Protein AF-0000000072496086 (afdb_homodimer)

InterPro domains:
  IPR001398 Macrophage migration inhibitory factor [PF01187] (2-114)
  IPR001398 Macrophage migration inhibitory factor [PTHR11954] (1-114)
  IPR014347 Tautomerase/MIF superfamily [G3DSA:3.30.429.10] (1-115)
  IPR014347 Tautomerase/MIF superfamily [SSF55331] (1-114)

Secondary structure (DSSP, 8-state):
-EEEEEEESS-GGGS-TTHHHHHHHHHHHHHT--GGG-EEEEE-S----BTTB-SS-EEEEEEESS---HHHHHHHHHHHHHHHHHHH---GGGEEEEEEE--GGGEEETTEEHHHHHHHHHS--/-EEEEEEESS-GGGS-TTHHHHHHHHHHHHHT--GGG-EEEEE-S-EEEETTB-SS-EEEEEEESS---HHHHHHHHHHHHHHHHHHH---GGGEEEEEEE--GGG-EETTEEHHHHHHHHHHT-

Sequence (250 aa):
MPQIIIKTNRKVSEIPIDFNMKITNLLAEIQNKPSTMTLVSIETNELLTFGGTKEPCALIECRSIGSISLEENRIASKRLFEILESDLNLSPGRVFIDFFDMSADDVAWNQQIFSDRFRSKTFSKMPQIIIKTNRKVSEIPIDFNMKITNLLAEIQNKPSTMTLVSIETNELLTFGGTKEPCALIECRSIGSISLEENRIASKRLFEILESDLNLSPGRVFIDFFDMSADDVAWNQQIFSDRFRSKTFSK

Organism: Sarcoptes scabiei (NCBI:txid52283)

Structure (mmCIF, N/CA/C/O backbone):
data_AF-0000000072496086-model_v1
#
loop_
_entity.id
_entity.type
_entity.pdbx_description
1 polymer 'L-dopachrome isomerase'
#
loop_
_atom_site.group_PDB
_atom_site.id
_atom_site.type_symbol
_atom_site.label_atom_id
_atom_site.label_alt_id
_atom_site.label_comp_id
_atom_site.label_asym_id
_atom_site.label_entity_id
_atom_site.label_seq_id
_atom_site.pdbx_PDB_ins_code
_atom_site.Cartn_x
_atom_site.Cartn_y
_atom_site.Cartn_z
_atom_site.occupancy
_atom_site.B_iso_or_equiv
_atom_site.auth_seq_id
_atom_site.auth_comp_id
_atom_site.auth_asym_id
_atom_site.auth_atom_id
_atom_site.pdbx_PDB_model_num
ATOM 1 N N . MET A 1 1 ? 1.192 -5.871 12.062 1 80 1 MET A N 1
ATOM 2 C CA . MET A 1 1 ? 0.749 -5.387 10.758 1 80 1 MET A CA 1
ATOM 3 C C . MET A 1 1 ? 1.688 -5.859 9.656 1 80 1 MET A C 1
ATOM 5 O O . MET A 1 1 ? 2.805 -5.355 9.523 1 80 1 MET A O 1
ATOM 9 N N . PRO A 1 2 ? 1.389 -6.918 9.109 1 91.75 2 PRO A N 1
ATOM 10 C CA . PRO A 1 2 ? 2.125 -7.152 7.867 1 91.75 2 PRO A CA 1
ATOM 11 C C . PRO A 1 2 ? 1.315 -6.785 6.625 1 91.75 2 PRO A C 1
ATOM 13 O O . PRO A 1 2 ? 0.101 -7 6.59 1 91.75 2 PRO A O 1
ATOM 16 N N . GLN A 1 3 ? 1.852 -6.094 5.77 1 96.06 3 GLN A N 1
ATOM 17 C CA . GLN A 1 3 ? 1.291 -5.816 4.449 1 96.06 3 GLN A CA 1
ATOM 18 C C . GLN A 1 3 ? 2.184 -6.375 3.346 1 96.06 3 GLN A C 1
ATOM 20 O O . GLN A 1 3 ? 3.408 -6.238 3.4 1 96.06 3 GLN A O 1
ATOM 25 N N . ILE A 1 4 ? 1.568 -7 2.41 1 97.94 4 ILE A N 1
ATOM 26 C CA . ILE A 1 4 ? 2.357 -7.453 1.271 1 97.94 4 ILE A CA 1
ATOM 27 C C . ILE A 1 4 ? 1.615 -7.141 -0.027 1 97.94 4 ILE A C 1
ATOM 29 O O . ILE A 1 4 ? 0.412 -7.387 -0.135 1 97.94 4 ILE A O 1
ATOM 33 N N . ILE A 1 5 ? 2.316 -6.562 -0.923 1 98.44 5 ILE A N 1
ATOM 34 C CA . ILE A 1 5 ? 1.808 -6.254 -2.254 1 98.44 5 ILE A CA 1
ATOM 35 C C . ILE A 1 5 ? 2.6 -7.027 -3.305 1 98.44 5 ILE A C 1
ATOM 37 O O . ILE A 1 5 ? 3.824 -6.902 -3.385 1 98.44 5 ILE A O 1
ATOM 41 N N . ILE A 1 6 ? 1.918 -7.805 -4.086 1 98.5 6 ILE A N 1
ATOM 42 C CA . ILE A 1 6 ? 2.539 -8.594 -5.148 1 98.5 6 ILE A CA 1
ATOM 43 C C . ILE A 1 6 ? 2.068 -8.078 -6.508 1 98.5 6 ILE A C 1
ATOM 45 O O . ILE A 1 6 ? 0.885 -8.18 -6.84 1 98.5 6 ILE A O 1
ATOM 49 N N . LYS A 1 7 ? 2.982 -7.543 -7.23 1 98.5 7 LYS A N 1
ATOM 50 C CA . LYS A 1 7 ? 2.717 -7.129 -8.602 1 98.5 7 LYS A CA 1
ATOM 51 C C . LYS A 1 7 ? 3.279 -8.133 -9.602 1 98.5 7 LYS A C 1
ATOM 53 O O . LYS A 1 7 ? 4.457 -8.492 -9.531 1 98.5 7 LYS A O 1
ATOM 58 N N . THR A 1 8 ? 2.461 -8.578 -10.516 1 98.5 8 THR A N 1
ATOM 59 C CA . THR A 1 8 ? 2.936 -9.578 -11.461 1 98.5 8 THR A CA 1
ATOM 60 C C . THR A 1 8 ? 2.246 -9.422 -12.812 1 98.5 8 THR A C 1
ATOM 62 O O . THR A 1 8 ? 1.185 -8.797 -12.898 1 98.5 8 THR A O 1
ATOM 65 N N . ASN A 1 9 ? 2.889 -9.898 -13.875 1 98.12 9 ASN A N 1
ATOM 66 C CA . ASN A 1 9 ? 2.281 -9.875 -15.203 1 98.12 9 ASN A CA 1
ATOM 67 C C . ASN A 1 9 ? 1.48 -11.148 -15.469 1 98.12 9 ASN A C 1
ATOM 69 O O . ASN A 1 9 ? 1 -11.359 -16.578 1 98.12 9 ASN A O 1
ATOM 73 N N . ARG A 1 10 ? 1.329 -11.938 -14.398 1 97.19 10 ARG A N 1
ATOM 74 C CA . ARG A 1 10 ? 0.47 -13.117 -14.5 1 97.19 10 ARG A CA 1
ATOM 75 C C . ARG A 1 10 ? -0.997 -12.711 -14.609 1 97.19 10 ARG A C 1
ATOM 77 O O . ARG A 1 10 ? -1.41 -11.695 -14.047 1 97.19 10 ARG A O 1
ATOM 84 N N . LYS A 1 11 ? -1.738 -13.594 -15.312 1 96.5 11 LYS A N 1
ATOM 85 C CA . LYS A 1 11 ? -3.18 -13.383 -15.422 1 96.5 11 LYS A CA 1
ATOM 86 C C . LYS A 1 11 ? -3.893 -13.805 -14.141 1 96.5 11 LYS A C 1
ATOM 88 O O . LYS A 1 11 ? -3.402 -14.664 -13.406 1 96.5 11 LYS A O 1
ATOM 93 N N . VAL A 1 12 ? -5.043 -13.18 -13.945 1 94.19 12 VAL A N 1
ATOM 94 C CA . VAL A 1 12 ? -5.855 -13.484 -12.773 1 94.19 12 VAL A CA 1
ATOM 95 C C . VAL A 1 12 ? -6.176 -14.977 -12.734 1 94.19 12 VAL A C 1
ATOM 97 O O . VAL A 1 12 ? -6.184 -15.594 -11.664 1 94.19 12 VAL A O 1
ATOM 100 N N . SER A 1 13 ? -6.398 -15.57 -13.898 1 95.94 13 SER A N 1
ATOM 101 C CA . SER A 1 13 ? -6.766 -16.984 -14.008 1 95.94 13 SER A CA 1
ATOM 102 C C . SER A 1 13 ? -5.605 -17.891 -13.617 1 95.94 13 SER A C 1
ATOM 104 O O . SER A 1 13 ? -5.797 -19.078 -13.375 1 95.94 13 SER A O 1
ATOM 106 N N . GLU A 1 14 ? -4.422 -17.359 -13.539 1 96.44 14 GLU A N 1
ATOM 107 C CA . GLU A 1 14 ? -3.234 -18.156 -13.219 1 96.44 14 GLU A CA 1
ATOM 108 C C . GLU A 1 14 ? -2.918 -18.094 -11.734 1 96.44 14 GLU A C 1
ATOM 110 O O . GLU A 1 14 ? -1.999 -18.766 -11.258 1 96.44 14 GLU A O 1
ATOM 115 N N . ILE A 1 15 ? -3.65 -17.312 -11 1 96.75 15 ILE A N 1
ATOM 116 C CA . ILE A 1 15 ? -3.471 -17.203 -9.562 1 96.75 15 ILE A CA 1
ATOM 117 C C . ILE A 1 15 ? -4.352 -18.234 -8.852 1 96.75 15 ILE A C 1
ATOM 119 O O . ILE A 1 15 ? -5.578 -18.219 -8.992 1 96.75 15 ILE A O 1
ATOM 123 N N . PRO A 1 16 ? -3.689 -19.109 -8.133 1 96.69 16 PRO A N 1
ATOM 124 C CA . PRO A 1 16 ? -4.508 -20.078 -7.391 1 96.69 16 PRO A CA 1
ATOM 125 C C . PRO A 1 16 ? -5.516 -19.406 -6.465 1 96.69 16 PRO A C 1
ATOM 127 O O . PRO A 1 16 ? -5.223 -18.359 -5.875 1 96.69 16 PRO A O 1
ATOM 130 N N . ILE A 1 17 ? -6.637 -20.016 -6.242 1 93.31 17 ILE A N 1
ATOM 131 C CA . ILE A 1 17 ? -7.75 -19.438 -5.492 1 93.31 17 ILE A CA 1
ATOM 132 C C . ILE A 1 17 ? -7.348 -19.25 -4.035 1 93.31 17 ILE A C 1
ATOM 134 O O . ILE A 1 17 ? -7.777 -18.281 -3.387 1 93.31 17 ILE A O 1
ATOM 138 N N . ASP A 1 18 ? -6.531 -20.109 -3.531 1 95.31 18 ASP A N 1
ATOM 139 C CA . ASP A 1 18 ? -6.168 -20.062 -2.119 1 95.31 18 ASP A CA 1
ATOM 140 C C . ASP A 1 18 ? -4.855 -19.312 -1.91 1 95.31 18 ASP A C 1
ATOM 142 O O . ASP A 1 18 ? -4.285 -19.344 -0.817 1 95.31 18 ASP A O 1
ATOM 146 N N . PHE A 1 19 ? -4.371 -18.688 -2.98 1 97.19 19 PHE A N 1
ATOM 147 C CA . PHE A 1 19 ? -3.051 -18.078 -2.936 1 97.19 19 PHE A CA 1
ATOM 148 C C . PHE A 1 19 ? -3 -16.984 -1.878 1 97.19 19 PHE A C 1
ATOM 150 O O . PHE A 1 19 ? -2.068 -16.938 -1.071 1 97.19 19 PHE A O 1
ATOM 157 N N . ASN A 1 20 ? -3.996 -16.109 -1.812 1 97 20 ASN A N 1
ATOM 158 C CA . ASN A 1 20 ? -4.035 -15.031 -0.826 1 97 20 ASN A CA 1
ATOM 159 C C . ASN A 1 20 ? -3.98 -15.578 0.599 1 97 20 ASN A C 1
ATOM 161 O O . ASN A 1 20 ? -3.262 -15.039 1.444 1 97 20 ASN A O 1
ATOM 165 N N . MET A 1 21 ? -4.699 -16.578 0.828 1 95.88 21 MET A N 1
ATOM 166 C CA . MET A 1 21 ? -4.73 -17.156 2.166 1 95.88 21 MET A CA 1
ATOM 167 C C . MET A 1 21 ? -3.393 -17.812 2.506 1 95.88 21 MET A C 1
ATOM 169 O O . MET A 1 21 ? -2.93 -17.734 3.645 1 95.88 21 MET A O 1
ATOM 173 N N . LYS A 1 22 ? -2.812 -18.438 1.521 1 96.56 22 LYS A N 1
ATOM 174 C CA . LYS A 1 22 ? -1.498 -19.031 1.725 1 96.56 22 LYS A CA 1
ATOM 175 C C . LYS A 1 22 ? -0.47 -17.984 2.135 1 96.56 22 LYS A C 1
ATOM 177 O O . LYS A 1 22 ? 0.29 -18.188 3.084 1 96.56 22 LYS A O 1
ATOM 182 N N . ILE A 1 23 ? -0.511 -16.875 1.396 1 97.44 23 ILE A N 1
ATOM 183 C CA . ILE A 1 23 ? 0.417 -15.789 1.691 1 97.44 23 ILE A CA 1
ATOM 184 C C . ILE A 1 23 ? 0.106 -15.203 3.066 1 97.44 23 ILE A C 1
ATOM 186 O O . ILE A 1 23 ? 1.018 -14.898 3.84 1 97.44 23 ILE A O 1
ATOM 190 N N . THR A 1 24 ? -1.154 -15.062 3.389 1 96.88 24 THR A N 1
ATOM 191 C CA . THR A 1 24 ? -1.581 -14.547 4.688 1 96.88 24 THR A CA 1
ATOM 192 C C . THR A 1 24 ? -1.016 -15.406 5.816 1 96.88 24 THR A C 1
ATOM 194 O O . THR A 1 24 ? -0.41 -14.883 6.754 1 96.88 24 THR A O 1
ATOM 197 N N . ASN A 1 25 ? -1.175 -16.656 5.672 1 95.5 25 ASN A N 1
ATOM 198 C CA . ASN A 1 25 ? -0.706 -17.578 6.695 1 95.5 25 ASN A CA 1
ATOM 199 C C . ASN A 1 25 ? 0.817 -17.578 6.801 1 95.5 25 ASN A C 1
ATOM 201 O O . ASN A 1 25 ? 1.368 -17.625 7.902 1 95.5 25 ASN A O 1
ATOM 205 N N . LEU A 1 26 ? 1.439 -17.531 5.711 1 95.19 26 LEU A N 1
ATOM 206 C CA . LEU A 1 26 ? 2.898 -17.531 5.684 1 95.19 26 LEU A CA 1
ATOM 207 C C . LEU A 1 26 ? 3.453 -16.328 6.434 1 95.19 26 LEU A C 1
ATOM 209 O O . LEU A 1 26 ? 4.32 -16.469 7.297 1 95.19 26 LEU A O 1
ATOM 213 N N . LEU A 1 27 ? 2.949 -15.148 6.113 1 93.75 27 LEU A N 1
ATOM 214 C CA . LEU A 1 27 ? 3.449 -13.922 6.723 1 93.75 27 LEU A CA 1
ATOM 215 C C . LEU A 1 27 ? 3.131 -13.883 8.211 1 93.75 27 LEU A C 1
ATOM 217 O O . LEU A 1 27 ? 3.949 -13.43 9.016 1 93.75 27 LEU A O 1
ATOM 221 N N . ALA A 1 28 ? 1.938 -14.312 8.516 1 91.06 28 ALA A N 1
ATOM 222 C CA . ALA A 1 28 ? 1.554 -14.383 9.922 1 91.06 28 ALA A CA 1
ATOM 223 C C . ALA A 1 28 ? 2.52 -15.266 10.711 1 91.06 28 ALA A C 1
ATOM 225 O O . ALA A 1 28 ? 2.924 -14.922 11.82 1 91.06 28 ALA A O 1
ATOM 226 N N . GLU A 1 29 ? 2.854 -16.297 10.156 1 91.44 29 GLU A N 1
ATOM 227 C CA . GLU A 1 29 ? 3.762 -17.25 10.789 1 91.44 29 GLU A CA 1
ATOM 228 C C . GLU A 1 29 ? 5.16 -16.656 10.938 1 91.44 29 GLU A C 1
ATOM 230 O O . GLU A 1 29 ? 5.746 -16.688 12.023 1 91.44 29 GLU A O 1
ATOM 235 N N . ILE A 1 30 ? 5.691 -16.062 9.898 1 89 30 ILE A N 1
ATOM 236 C CA . ILE A 1 30 ? 7.07 -15.594 9.867 1 89 30 ILE A CA 1
ATOM 237 C C . ILE A 1 30 ? 7.215 -14.383 10.781 1 89 30 ILE A C 1
ATOM 239 O O . ILE A 1 30 ? 8.258 -14.203 11.422 1 89 30 ILE A O 1
ATOM 243 N N . GLN A 1 31 ? 6.266 -13.57 10.844 1 85 31 GLN A N 1
ATOM 244 C CA . GLN A 1 31 ? 6.352 -12.344 11.625 1 85 31 GLN A CA 1
ATOM 245 C C . GLN A 1 31 ? 5.75 -12.523 13.016 1 85 31 GLN A C 1
ATOM 247 O O . GLN A 1 31 ? 5.805 -11.617 13.844 1 85 31 GLN A O 1
ATOM 252 N N . ASN A 1 32 ? 5.242 -13.742 13.242 1 85.62 32 ASN A N 1
ATOM 253 C CA . ASN A 1 32 ? 4.621 -14.062 14.523 1 85.62 32 ASN A CA 1
ATOM 254 C C . ASN A 1 32 ? 3.498 -13.094 14.859 1 85.62 32 ASN A C 1
ATOM 256 O O . ASN A 1 32 ? 3.479 -12.516 15.953 1 85.62 32 ASN A O 1
ATOM 260 N N . LYS A 1 33 ? 2.633 -12.734 13.969 1 83.81 33 LYS A N 1
ATOM 261 C CA . LYS A 1 33 ? 1.455 -11.883 14.109 1 83.81 33 LYS A CA 1
ATOM 262 C C . LYS A 1 33 ? 0.182 -12.641 13.742 1 83.81 33 LYS A C 1
ATOM 264 O O . LYS A 1 33 ? 0.237 -13.664 13.062 1 83.81 33 LYS A O 1
ATOM 269 N N . PRO A 1 34 ? -0.93 -12.219 14.281 1 88.69 34 PRO A N 1
ATOM 270 C CA . PRO A 1 34 ? -2.18 -12.883 13.898 1 88.69 34 PRO A CA 1
ATOM 271 C C . PRO A 1 34 ? -2.48 -12.75 12.406 1 88.69 34 PRO A C 1
ATOM 273 O O . PRO A 1 34 ? -2.215 -11.711 11.805 1 88.69 34 PRO A O 1
ATOM 276 N N . SER A 1 35 ? -2.996 -13.875 11.797 1 92.06 35 SER A N 1
ATOM 277 C CA . SER A 1 35 ? -3.365 -13.875 10.383 1 92.06 35 SER A CA 1
ATOM 278 C C . SER A 1 35 ? -4.465 -12.859 10.109 1 92.06 35 SER A C 1
ATOM 280 O O . SER A 1 35 ? -4.543 -12.305 9.008 1 92.06 35 SER A O 1
ATOM 282 N N . THR A 1 36 ? -5.223 -12.562 11.117 1 91.81 36 THR A N 1
ATOM 283 C CA . THR A 1 36 ? -6.379 -11.688 10.961 1 91.81 36 THR A CA 1
ATOM 284 C C . THR A 1 36 ? -5.938 -10.242 10.734 1 91.81 36 THR A C 1
ATOM 286 O O . THR A 1 36 ? -6.742 -9.398 10.344 1 91.81 36 THR A O 1
ATOM 289 N N . MET A 1 37 ? -4.648 -9.938 10.859 1 90.31 37 MET A N 1
ATOM 290 C CA . MET A 1 37 ? -4.172 -8.562 10.734 1 90.31 37 MET A CA 1
ATOM 291 C C . MET A 1 37 ? -3.289 -8.391 9.5 1 90.31 37 MET A C 1
ATOM 293 O O . MET A 1 37 ? -2.611 -7.375 9.352 1 90.31 37 MET A O 1
ATOM 297 N N . THR A 1 38 ? -3.336 -9.344 8.711 1 95.19 38 THR A N 1
ATOM 298 C CA . THR A 1 38 ? -2.455 -9.32 7.551 1 95.19 38 THR A CA 1
ATOM 299 C C . THR A 1 38 ? -3.215 -8.859 6.305 1 95.19 38 THR A C 1
ATOM 301 O O . THR A 1 38 ? -4.301 -9.367 6.016 1 95.19 38 THR A O 1
ATOM 304 N N . LEU A 1 39 ? -2.617 -7.895 5.598 1 97.12 39 LEU A N 1
ATOM 305 C CA . LEU A 1 39 ? -3.18 -7.438 4.336 1 97.12 39 LEU A CA 1
ATOM 306 C C . LEU A 1 39 ? -2.363 -7.957 3.156 1 97.12 39 LEU A C 1
ATOM 308 O O . LEU A 1 39 ? -1.133 -7.883 3.166 1 97.12 39 LEU A O 1
ATOM 312 N N . VAL A 1 40 ? -3.037 -8.555 2.133 1 98.12 40 VAL A N 1
ATOM 313 C CA . VAL A 1 40 ? -2.4 -9.078 0.931 1 98.12 40 VAL A CA 1
ATOM 314 C C . VAL A 1 40 ? -3.045 -8.469 -0.309 1 98.12 40 VAL A C 1
ATOM 316 O O . VAL A 1 40 ? -4.27 -8.508 -0.464 1 98.12 40 VAL A O 1
ATOM 319 N N . SER A 1 41 ? -2.244 -7.883 -1.093 1 98.12 41 SER A N 1
ATOM 320 C CA . SER A 1 41 ? -2.672 -7.363 -2.387 1 98.12 41 SER A CA 1
ATOM 321 C C . SER A 1 41 ? -1.953 -8.062 -3.533 1 98.12 41 SER A C 1
ATOM 323 O O . SER A 1 41 ? -0.722 -8.141 -3.549 1 98.12 41 SER A O 1
ATOM 325 N N . ILE A 1 42 ? -2.73 -8.609 -4.48 1 97.75 42 ILE A N 1
ATOM 326 C CA . ILE A 1 42 ? -2.162 -9.203 -5.688 1 97.75 42 ILE A CA 1
ATOM 327 C C . ILE A 1 42 ? -2.607 -8.414 -6.914 1 97.75 42 ILE A C 1
ATOM 329 O O . ILE A 1 42 ? -3.795 -8.391 -7.246 1 97.75 42 ILE A O 1
ATOM 333 N N . GLU A 1 43 ? -1.672 -7.812 -7.5 1 97.25 43 GLU A N 1
ATOM 334 C CA . GLU A 1 43 ? -1.925 -7.039 -8.711 1 97.25 43 GLU A CA 1
ATOM 335 C C . GLU A 1 43 ? -1.483 -7.805 -9.961 1 97.25 43 GLU A C 1
ATOM 337 O O . GLU A 1 43 ? -0.287 -7.898 -10.242 1 97.25 43 GLU A O 1
ATOM 342 N N . THR A 1 44 ? -2.496 -8.234 -10.711 1 97.06 44 THR A N 1
ATOM 343 C CA . THR A 1 44 ? -2.246 -9.109 -11.859 1 97.06 44 THR A CA 1
ATOM 344 C C . THR A 1 44 ? -2.326 -8.32 -13.164 1 97.06 44 THR A C 1
ATOM 346 O O . THR A 1 44 ? -2.68 -7.137 -13.164 1 97.06 44 THR A O 1
ATOM 349 N N . ASN A 1 45 ? -1.897 -8.93 -14.258 1 96.69 45 ASN A N 1
ATOM 350 C CA . ASN A 1 45 ? -1.978 -8.367 -15.602 1 96.69 45 ASN A CA 1
ATOM 351 C C . ASN A 1 45 ? -1.197 -7.062 -15.711 1 96.69 45 ASN A C 1
ATOM 353 O O . ASN A 1 45 ? -1.553 -6.188 -16.5 1 96.69 45 ASN A O 1
ATOM 357 N N . GLU A 1 46 ? -0.274 -6.914 -14.852 1 96.56 46 GLU A N 1
ATOM 358 C CA . GLU A 1 46 ? 0.557 -5.715 -14.93 1 96.56 46 GLU A CA 1
ATOM 359 C C . GLU A 1 46 ? 1.47 -5.754 -16.156 1 96.56 46 GLU A C 1
ATOM 361 O O . GLU A 1 46 ? 1.967 -6.816 -16.531 1 96.56 46 GLU A O 1
ATOM 366 N N . LEU A 1 47 ? 1.656 -4.535 -16.797 1 96.81 47 LEU A N 1
ATOM 367 C CA . LEU A 1 47 ? 2.66 -4.418 -17.844 1 96.81 47 LEU A CA 1
ATOM 368 C C . LEU A 1 47 ? 4.066 -4.41 -17.266 1 96.81 47 LEU A C 1
ATOM 370 O O . LEU A 1 47 ? 4.711 -3.359 -17.203 1 96.81 47 LEU A O 1
ATOM 374 N N . LEU A 1 48 ? 4.496 -5.547 -16.828 1 97.19 48 LEU A N 1
ATOM 375 C CA . LEU A 1 48 ? 5.773 -5.723 -16.141 1 97.19 48 LEU A CA 1
ATOM 376 C C . LEU A 1 48 ? 6.754 -6.5 -17.016 1 97.19 48 LEU A C 1
ATOM 378 O O . LEU A 1 48 ? 6.387 -7.5 -17.641 1 97.19 48 LEU A O 1
ATOM 382 N N . THR A 1 49 ? 7.848 -5.906 -17.125 1 98.12 49 THR A N 1
ATOM 383 C CA . THR A 1 49 ? 8.93 -6.59 -17.812 1 98.12 49 THR A CA 1
ATOM 384 C C . THR A 1 49 ? 10.148 -6.738 -16.922 1 98.12 49 THR A C 1
ATOM 386 O O . THR A 1 49 ? 10.375 -5.91 -16.031 1 98.12 49 THR A O 1
ATOM 389 N N . PHE A 1 50 ? 10.867 -7.789 -17.078 1 98 50 PHE A N 1
ATOM 390 C CA . PHE A 1 50 ? 12.164 -8.031 -16.453 1 98 50 PHE A CA 1
ATOM 391 C C . PHE A 1 50 ? 13.242 -8.258 -17.5 1 98 50 PHE A C 1
ATOM 393 O O . PHE A 1 50 ? 13.109 -9.133 -18.359 1 98 50 PHE A O 1
ATOM 400 N N . GLY A 1 51 ? 14.211 -7.355 -17.484 1 97.56 51 GLY A N 1
ATOM 401 C CA . GLY A 1 51 ? 15.227 -7.434 -18.516 1 97.56 51 GLY A CA 1
ATOM 402 C C . GLY A 1 51 ? 14.688 -7.164 -19.906 1 97.56 51 GLY A C 1
ATOM 403 O O . GLY A 1 51 ? 15.211 -7.684 -20.906 1 97.56 51 GLY A O 1
ATOM 404 N N . GLY A 1 52 ? 13.578 -6.527 -19.906 1 97.81 52 GLY A N 1
ATOM 405 C CA . GLY A 1 52 ? 13.008 -6.137 -21.188 1 97.81 52 GLY A CA 1
ATOM 406 C C . GLY A 1 52 ? 12.086 -7.188 -21.781 1 97.81 52 GLY A C 1
ATOM 407 O O . GLY A 1 52 ? 11.477 -6.969 -22.828 1 97.81 52 GLY A O 1
ATOM 408 N N . THR A 1 53 ? 11.969 -8.312 -21.094 1 97.75 53 THR A N 1
ATOM 409 C CA . THR A 1 53 ? 11.117 -9.375 -21.609 1 97.75 53 THR A CA 1
ATOM 410 C C . THR A 1 53 ? 9.844 -9.5 -20.781 1 97.75 53 THR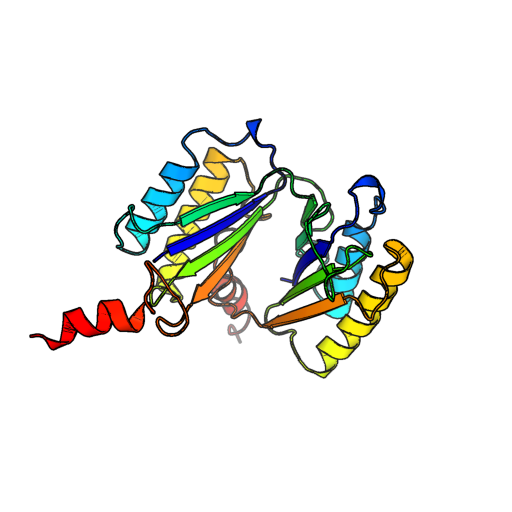 A C 1
ATOM 412 O O . THR A 1 53 ? 9.812 -9.117 -19.609 1 97.75 53 THR A O 1
ATOM 415 N N . LYS A 1 54 ? 8.812 -10.172 -21.391 1 97.19 54 LYS A N 1
ATOM 416 C CA . LYS A 1 54 ? 7.492 -10.266 -20.781 1 97.19 54 LYS A CA 1
ATOM 417 C C . LYS A 1 54 ? 7.281 -11.641 -20.156 1 97.19 54 LYS A C 1
ATOM 419 O O . LYS A 1 54 ? 6.168 -11.977 -19.75 1 97.19 54 LYS A O 1
ATOM 424 N N . GLU A 1 55 ? 8.312 -12.453 -20.047 1 97.81 55 GLU A N 1
ATOM 425 C CA . GLU A 1 55 ? 8.203 -13.703 -19.297 1 97.81 55 GLU A CA 1
ATOM 426 C C . GLU A 1 55 ? 7.738 -13.453 -17.859 1 97.81 55 GLU A C 1
ATOM 428 O O . GLU A 1 55 ? 7.914 -12.352 -17.328 1 97.81 55 GLU A O 1
ATOM 433 N N . PRO A 1 56 ? 7.125 -14.359 -17.234 1 98.19 56 PRO A N 1
ATOM 434 C CA . PRO A 1 56 ? 6.555 -14.148 -15.906 1 98.19 56 PRO A CA 1
ATOM 435 C C . PRO A 1 56 ? 7.562 -13.562 -14.922 1 98.19 56 PRO A C 1
ATOM 437 O O . PRO A 1 56 ? 8.703 -14.023 -14.844 1 98.19 56 PRO A O 1
ATOM 440 N N . CYS A 1 57 ? 7.137 -12.57 -14.258 1 98.75 57 CYS A N 1
ATOM 441 C CA . CYS A 1 57 ? 7.965 -11.883 -13.273 1 98.75 57 CYS A CA 1
ATOM 442 C C . CYS A 1 57 ? 7.105 -11.164 -12.242 1 98.75 57 CYS A C 1
ATOM 444 O O . CYS A 1 57 ? 5.879 -11.125 -12.367 1 98.75 57 CYS A O 1
ATOM 446 N N . ALA A 1 58 ? 7.777 -10.695 -11.141 1 98.69 58 ALA A N 1
ATOM 447 C CA . ALA A 1 58 ? 7 -10.047 -10.086 1 98.69 58 ALA A CA 1
ATOM 448 C C . ALA A 1 58 ? 7.859 -9.07 -9.289 1 98.69 58 ALA A C 1
ATOM 450 O O . ALA A 1 58 ? 9.078 -9.219 -9.219 1 98.69 58 ALA A O 1
ATOM 451 N N . LEU A 1 59 ? 7.258 -8.078 -8.859 1 98.81 59 LEU A N 1
ATOM 452 C CA . LEU A 1 59 ? 7.77 -7.156 -7.852 1 98.81 59 LEU A CA 1
ATOM 453 C C . LEU A 1 59 ? 6.953 -7.246 -6.566 1 98.81 59 LEU A C 1
ATOM 455 O O . LEU A 1 59 ? 5.734 -7.062 -6.59 1 98.81 59 LEU A O 1
ATOM 459 N N . ILE A 1 60 ? 7.645 -7.52 -5.461 1 98.56 60 ILE A N 1
ATOM 460 C CA . ILE A 1 60 ? 6.957 -7.73 -4.191 1 98.56 60 ILE A CA 1
ATOM 461 C C . ILE A 1 60 ? 7.418 -6.688 -3.176 1 98.56 60 ILE A C 1
ATOM 463 O O . ILE A 1 60 ? 8.617 -6.395 -3.078 1 98.56 60 ILE A O 1
ATOM 467 N N . GLU A 1 61 ? 6.461 -6.109 -2.533 1 98.12 61 GLU A N 1
ATOM 468 C CA . GLU A 1 61 ? 6.727 -5.23 -1.396 1 98.12 61 GLU A CA 1
ATOM 469 C C . GLU A 1 61 ? 6.188 -5.832 -0.1 1 98.12 61 GLU A C 1
ATOM 471 O O . GLU A 1 61 ? 5.008 -6.176 -0.012 1 98.12 61 GLU A O 1
ATOM 476 N N . CYS A 1 62 ? 7.051 -5.969 0.839 1 96.81 62 CYS A N 1
ATOM 477 C CA . CYS A 1 62 ? 6.676 -6.414 2.176 1 96.81 62 CYS A CA 1
ATOM 478 C C . CYS A 1 62 ? 6.898 -5.309 3.201 1 96.81 62 CYS A C 1
ATOM 480 O O . CYS A 1 62 ? 8.016 -4.797 3.338 1 96.81 62 CYS A O 1
ATOM 482 N N . ARG A 1 63 ? 5.789 -4.953 3.855 1 95.31 63 ARG A N 1
ATOM 483 C CA . ARG A 1 63 ? 5.863 -3.92 4.883 1 95.31 63 ARG A CA 1
ATOM 484 C C . ARG A 1 63 ? 5.516 -4.488 6.258 1 95.31 63 ARG A C 1
ATOM 486 O O . ARG A 1 63 ? 4.59 -5.289 6.387 1 95.31 63 ARG A O 1
ATOM 493 N N . SER A 1 64 ? 6.27 -4.059 7.25 1 93.31 64 SER A N 1
ATOM 494 C CA . SER A 1 64 ? 6.008 -4.469 8.625 1 93.31 64 SER A CA 1
ATOM 495 C C . SER A 1 64 ? 6.523 -3.434 9.617 1 93.31 64 SER A C 1
ATOM 497 O O . SER A 1 64 ? 7.332 -2.574 9.266 1 93.31 64 SER A O 1
ATOM 499 N N . ILE A 1 65 ? 5.898 -3.467 10.75 1 91.88 65 ILE A N 1
ATOM 500 C CA . ILE A 1 65 ? 6.391 -2.639 11.852 1 91.88 65 ILE A CA 1
ATOM 501 C C . ILE A 1 65 ? 7.281 -3.475 12.766 1 91.88 65 ILE A C 1
ATOM 503 O O . ILE A 1 65 ? 6.793 -4.359 13.477 1 91.88 65 ILE A O 1
ATOM 507 N N . GLY A 1 66 ? 8.531 -3.246 12.836 1 86.69 66 GLY A N 1
ATOM 508 C CA . GLY A 1 66 ? 9.445 -3.816 13.812 1 86.69 66 GLY A CA 1
ATOM 509 C C . GLY A 1 66 ? 9.844 -5.246 13.492 1 86.69 66 GLY A C 1
ATOM 510 O O . GLY A 1 66 ? 10.32 -5.973 14.367 1 86.69 66 GLY A O 1
ATOM 511 N N . SER A 1 67 ? 9.594 -5.73 12.367 1 87.31 67 SER A N 1
ATOM 512 C CA . SER A 1 67 ? 9.906 -7.109 12.016 1 87.31 67 SER A CA 1
ATOM 513 C C . SER A 1 67 ? 10.758 -7.18 10.75 1 87.31 67 SER A C 1
ATOM 515 O O . SER A 1 67 ? 10.586 -8.078 9.922 1 87.31 67 SER A O 1
ATOM 517 N N . ILE A 1 68 ? 11.562 -6.188 10.562 1 90.44 68 ILE A N 1
ATOM 518 C CA . ILE A 1 68 ? 12.453 -6.141 9.406 1 90.44 68 ILE A CA 1
ATOM 519 C C . ILE A 1 68 ? 13.906 -6.152 9.867 1 90.44 68 ILE A C 1
ATOM 521 O O . ILE A 1 68 ? 14.367 -5.203 10.5 1 90.44 68 ILE A O 1
ATOM 525 N N . SER A 1 69 ? 14.547 -7.254 9.797 1 94.44 69 SER A N 1
ATOM 526 C CA . SER A 1 69 ? 15.969 -7.477 10.039 1 94.44 69 SER A CA 1
ATOM 527 C C . SER A 1 69 ? 16.562 -8.406 8.984 1 94.44 69 SER A C 1
ATOM 529 O O . SER A 1 69 ? 15.836 -9.07 8.25 1 94.44 69 SER A O 1
ATOM 531 N N . LEU A 1 70 ? 17.906 -8.391 8.938 1 96.06 70 LEU A N 1
ATOM 532 C CA . LEU A 1 70 ? 18.578 -9.242 7.961 1 96.06 70 LEU A CA 1
ATOM 533 C C . LEU A 1 70 ? 18.125 -10.695 8.117 1 96.06 70 LEU A C 1
ATOM 535 O O . LEU A 1 70 ? 17.781 -11.352 7.129 1 96.06 70 LEU A O 1
ATOM 539 N N . GLU A 1 71 ? 18.141 -11.172 9.312 1 95.62 71 GLU A N 1
ATOM 540 C CA . GLU A 1 71 ? 17.766 -12.562 9.57 1 95.62 71 GLU A CA 1
ATOM 541 C C . GLU A 1 71 ? 16.297 -12.812 9.25 1 95.62 71 GLU A C 1
ATOM 543 O O . GLU A 1 71 ? 15.961 -13.82 8.617 1 95.62 71 GLU A O 1
ATOM 548 N N . GLU A 1 72 ? 15.43 -11.969 9.664 1 93.31 72 GLU A N 1
ATOM 549 C CA . GLU A 1 72 ? 14.008 -12.102 9.375 1 93.31 72 GLU A CA 1
ATOM 550 C C . GLU A 1 72 ? 13.75 -12.055 7.871 1 93.31 72 GLU A C 1
ATOM 552 O O . GLU A 1 72 ? 12.922 -12.805 7.355 1 93.31 72 GLU A O 1
ATOM 557 N N . ASN A 1 73 ? 14.477 -11.141 7.168 1 96.19 73 ASN A N 1
ATOM 558 C CA . ASN A 1 73 ? 14.32 -11.016 5.723 1 96.19 73 ASN A CA 1
ATOM 559 C C . ASN A 1 73 ? 14.797 -12.273 5.004 1 96.19 73 ASN A C 1
ATOM 561 O O . ASN A 1 73 ? 14.211 -12.68 4 1 96.19 73 ASN A O 1
ATOM 565 N N . ARG A 1 74 ? 15.852 -12.859 5.477 1 97.38 74 ARG A N 1
ATOM 566 C CA . ARG A 1 74 ? 16.359 -14.094 4.902 1 97.38 74 ARG A CA 1
ATOM 567 C C . ARG A 1 74 ? 15.32 -15.203 4.961 1 97.38 74 ARG A C 1
ATOM 569 O O . ARG A 1 74 ? 15.062 -15.875 3.961 1 97.38 74 ARG A O 1
ATOM 576 N N . ILE A 1 75 ? 14.758 -15.312 6.117 1 96.06 75 ILE A N 1
ATOM 577 C CA . ILE A 1 75 ? 13.75 -16.344 6.328 1 96.06 75 ILE A CA 1
ATOM 578 C C . ILE A 1 75 ? 12.539 -16.078 5.445 1 96.06 75 ILE A C 1
ATOM 580 O O . ILE A 1 75 ? 12.062 -16.969 4.746 1 96.06 75 ILE A O 1
ATOM 584 N N . ALA A 1 76 ? 12.023 -14.844 5.473 1 96.19 76 ALA A N 1
ATOM 585 C CA . ALA A 1 76 ? 10.859 -14.469 4.684 1 96.19 76 ALA A CA 1
ATOM 586 C C . ALA A 1 76 ? 11.109 -14.695 3.193 1 96.19 76 ALA A C 1
ATOM 588 O O . ALA A 1 76 ? 10.25 -15.234 2.49 1 96.19 76 ALA A O 1
ATOM 589 N N . SER A 1 77 ? 12.266 -14.281 2.736 1 97.75 77 SER A N 1
ATOM 590 C CA . SER A 1 77 ? 12.594 -14.398 1.321 1 97.75 77 SER A CA 1
ATOM 591 C C . SER A 1 77 ? 12.594 -15.852 0.872 1 97.75 77 SER A C 1
ATOM 593 O O . SER A 1 77 ? 11.992 -16.203 -0.147 1 97.75 77 SER A O 1
ATOM 595 N N . LYS A 1 78 ? 13.227 -16.641 1.618 1 97.94 78 LYS A N 1
ATOM 596 C CA . LYS A 1 78 ? 13.305 -18.062 1.265 1 97.94 78 LYS A CA 1
ATOM 597 C C . LYS A 1 78 ? 11.906 -18.656 1.103 1 97.94 78 LYS A C 1
ATOM 599 O O . LYS A 1 78 ? 11.617 -19.312 0.097 1 97.94 78 LYS A O 1
ATOM 604 N N . ARG A 1 79 ? 11.109 -18.406 2.047 1 97.44 79 ARG A N 1
ATOM 605 C CA . ARG A 1 79 ? 9.766 -18.984 2.045 1 97.44 79 ARG A CA 1
ATOM 606 C C . ARG A 1 79 ? 8.914 -18.375 0.931 1 97.44 79 ARG A C 1
ATOM 608 O O . ARG A 1 79 ? 8.156 -19.094 0.271 1 97.44 79 ARG A O 1
ATOM 615 N N . LEU A 1 80 ? 9.008 -17.094 0.684 1 97.81 80 LEU A N 1
ATOM 616 C CA . LEU A 1 80 ? 8.242 -16.422 -0.358 1 97.81 80 LEU A CA 1
ATOM 617 C C . LEU A 1 80 ? 8.656 -16.906 -1.741 1 97.81 80 LEU A C 1
ATOM 619 O O . LEU A 1 80 ? 7.809 -17.188 -2.588 1 97.81 80 LEU A O 1
ATOM 623 N N . PHE A 1 81 ? 9.984 -17.047 -1.947 1 98.25 81 PHE A N 1
ATOM 624 C CA . PHE A 1 81 ? 10.445 -17.547 -3.242 1 98.25 81 PHE A CA 1
ATOM 625 C C . PHE A 1 81 ? 9.914 -18.938 -3.508 1 98.25 81 PHE A C 1
ATOM 627 O O . PHE A 1 81 ? 9.539 -19.266 -4.637 1 98.25 81 PHE A O 1
ATOM 634 N N . GLU A 1 82 ? 9.867 -19.734 -2.469 1 97.88 82 GLU A N 1
ATOM 635 C CA . GLU A 1 82 ? 9.367 -21.094 -2.611 1 97.88 82 GLU A CA 1
ATOM 636 C C . GLU A 1 82 ? 7.906 -21.109 -3.055 1 97.88 82 GLU A C 1
ATOM 638 O O . GLU A 1 82 ? 7.539 -21.812 -3.992 1 97.88 82 GLU A O 1
ATOM 643 N N . ILE A 1 83 ? 7.082 -20.344 -2.439 1 97.38 83 ILE A N 1
ATOM 644 C CA . ILE A 1 83 ? 5.656 -20.344 -2.738 1 97.38 83 ILE A CA 1
ATOM 645 C C . ILE A 1 83 ? 5.418 -19.703 -4.109 1 97.38 83 ILE A C 1
ATOM 647 O O . ILE A 1 83 ? 4.547 -20.156 -4.859 1 97.38 83 ILE A O 1
ATOM 651 N N . LEU A 1 84 ? 6.117 -18.656 -4.48 1 97.88 84 LEU A N 1
ATOM 652 C CA . LEU A 1 84 ? 5.961 -17.984 -5.766 1 97.88 84 LEU A CA 1
ATOM 653 C C . LEU A 1 84 ? 6.32 -18.922 -6.914 1 97.88 84 LEU A C 1
ATOM 655 O O . LEU A 1 84 ? 5.66 -18.922 -7.953 1 97.88 84 LEU A O 1
ATOM 659 N N . GLU A 1 85 ? 7.352 -19.656 -6.703 1 97.69 85 GLU A N 1
ATOM 660 C CA . GLU A 1 85 ? 7.758 -20.625 -7.715 1 97.69 85 GLU A CA 1
ATOM 661 C C . GLU A 1 85 ? 6.738 -21.766 -7.844 1 97.69 85 GLU A C 1
ATOM 663 O O . GLU A 1 85 ? 6.32 -22.109 -8.953 1 97.69 85 GLU A O 1
ATOM 668 N N . SER A 1 86 ? 6.348 -22.297 -6.734 1 97.19 86 SER A N 1
ATOM 669 C CA . SER A 1 86 ? 5.453 -23.438 -6.75 1 97.19 86 SER A CA 1
ATOM 670 C C . SER A 1 86 ? 4.059 -23.047 -7.223 1 97.19 86 SER A C 1
ATOM 672 O O . SER A 1 86 ? 3.447 -23.766 -8.023 1 97.19 86 SER A O 1
ATOM 674 N N . ASP A 1 87 ? 3.541 -21.938 -6.777 1 97.25 87 ASP A N 1
ATOM 675 C CA . ASP A 1 87 ? 2.139 -21.594 -7.004 1 97.25 87 ASP A CA 1
ATOM 676 C C . ASP A 1 87 ? 1.979 -20.75 -8.258 1 97.25 87 ASP A C 1
ATOM 678 O O . ASP A 1 87 ? 0.942 -20.797 -8.922 1 97.25 87 ASP A O 1
ATOM 682 N N . LEU A 1 88 ? 2.975 -19.906 -8.594 1 97.19 88 LEU A N 1
ATOM 683 C CA . LEU A 1 88 ? 2.812 -18.984 -9.703 1 97.19 88 LEU A CA 1
ATOM 684 C C . LEU A 1 88 ? 3.807 -19.281 -10.82 1 97.19 88 LEU A C 1
ATOM 686 O O . LEU A 1 88 ? 3.795 -18.609 -11.859 1 97.19 88 LEU A O 1
ATOM 690 N N . ASN A 1 89 ? 4.664 -20.234 -10.641 1 97.25 89 ASN A N 1
ATOM 691 C CA . ASN A 1 89 ? 5.672 -20.609 -11.625 1 97.25 89 ASN A CA 1
ATOM 692 C C . ASN A 1 89 ? 6.566 -19.438 -11.984 1 97.25 89 ASN A C 1
ATOM 694 O O . ASN A 1 89 ? 6.809 -19.172 -13.164 1 97.25 89 ASN A O 1
ATOM 698 N N . LEU A 1 90 ? 6.984 -18.75 -11 1 98.12 90 LEU A N 1
ATOM 699 C CA . LEU A 1 90 ? 7.918 -17.641 -11.188 1 98.12 90 LEU A CA 1
ATOM 700 C C . LEU A 1 90 ? 9.352 -18.078 -10.883 1 98.12 90 LEU A C 1
ATOM 702 O O . LEU A 1 90 ? 9.625 -18.625 -9.812 1 98.12 90 LEU A O 1
ATOM 706 N N . SER A 1 91 ? 10.18 -17.797 -11.844 1 97.81 91 SER A N 1
ATOM 707 C CA . SER A 1 91 ? 11.602 -18.047 -11.578 1 97.81 91 SER A CA 1
ATOM 708 C C . SER A 1 91 ? 12.148 -17.047 -10.555 1 97.81 91 SER A C 1
ATOM 710 O O . SER A 1 91 ? 11.898 -15.844 -10.656 1 97.81 91 SER A O 1
ATOM 712 N N . PRO A 1 92 ? 12.922 -17.547 -9.562 1 97.81 92 PRO A N 1
ATOM 713 C CA . PRO A 1 92 ? 13.461 -16.641 -8.547 1 97.81 92 PRO A CA 1
ATOM 714 C C . PRO A 1 92 ? 14.297 -15.516 -9.148 1 97.81 92 PRO A C 1
ATOM 716 O O . PRO A 1 92 ? 14.352 -14.414 -8.594 1 97.81 92 PRO A O 1
ATOM 719 N N . GLY A 1 93 ? 14.898 -15.789 -10.266 1 98.19 93 GLY A N 1
ATOM 720 C CA . GLY A 1 93 ? 15.742 -14.797 -10.914 1 98.19 93 GLY A CA 1
ATOM 721 C C . GLY A 1 93 ? 14.961 -13.664 -11.539 1 98.19 93 GLY A C 1
ATOM 722 O O . GLY A 1 93 ? 15.547 -12.68 -12.008 1 98.19 93 GLY A O 1
ATOM 723 N N . ARG A 1 94 ? 13.695 -13.773 -11.555 1 98.5 94 ARG A N 1
ATOM 724 C CA . ARG A 1 94 ? 12.875 -12.75 -12.195 1 98.5 94 ARG A CA 1
ATOM 725 C C . ARG A 1 94 ? 11.922 -12.109 -11.188 1 98.5 94 ARG A C 1
ATOM 727 O O . ARG A 1 94 ? 10.875 -11.586 -11.57 1 98.5 94 ARG A O 1
ATOM 734 N N . VAL A 1 95 ? 12.258 -12.188 -9.852 1 98.62 95 VAL A N 1
ATOM 735 C CA . VAL A 1 95 ? 11.438 -11.633 -8.781 1 98.62 95 VAL A CA 1
ATOM 736 C C . VAL A 1 95 ? 12.297 -10.75 -7.875 1 98.62 95 VAL A C 1
ATOM 738 O O . VAL A 1 95 ? 13.406 -11.133 -7.5 1 98.62 95 VAL A O 1
ATOM 741 N N . PHE A 1 96 ? 11.859 -9.578 -7.555 1 98.75 96 PHE A N 1
ATOM 742 C CA . PHE A 1 96 ? 12.414 -8.75 -6.492 1 98.75 96 PHE A CA 1
ATOM 743 C C . PHE A 1 96 ? 11.469 -8.688 -5.305 1 98.75 96 PHE A C 1
ATOM 745 O O . PHE A 1 96 ? 10.25 -8.586 -5.477 1 98.75 96 PHE A O 1
ATOM 752 N N . ILE A 1 97 ? 12.008 -8.758 -4.137 1 98.31 97 ILE A N 1
ATOM 753 C CA . ILE A 1 97 ? 11.266 -8.516 -2.902 1 98.31 97 ILE A CA 1
ATOM 754 C C . ILE A 1 97 ? 11.891 -7.34 -2.148 1 98.31 97 ILE A C 1
ATOM 756 O O . ILE A 1 97 ? 13.07 -7.379 -1.796 1 98.31 97 ILE A O 1
ATOM 760 N N . ASP A 1 98 ? 11.164 -6.332 -1.956 1 98.12 98 ASP A N 1
ATOM 761 C CA . ASP A 1 98 ? 11.586 -5.184 -1.162 1 98.12 98 ASP A CA 1
ATOM 762 C C . ASP A 1 98 ? 10.953 -5.207 0.226 1 98.12 98 ASP A C 1
ATOM 764 O O . ASP A 1 98 ? 9.727 -5.301 0.351 1 98.12 98 ASP A O 1
ATOM 768 N N . PHE A 1 99 ? 11.781 -5.137 1.252 1 97.12 99 PHE A N 1
ATOM 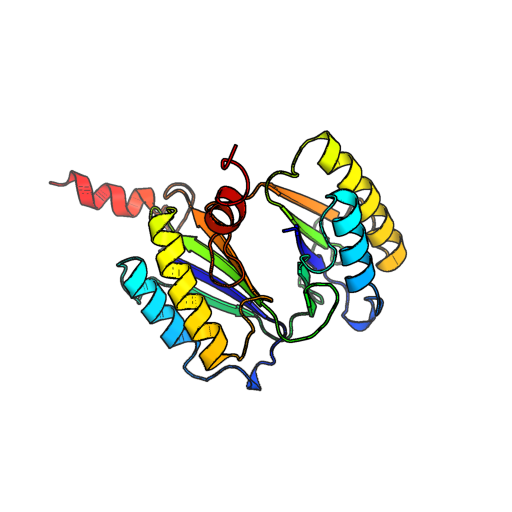769 C CA . PHE A 1 99 ? 11.305 -5.098 2.629 1 97.12 99 PHE A CA 1
ATOM 770 C C . PHE A 1 99 ? 11.336 -3.676 3.174 1 97.12 99 PHE A C 1
ATOM 772 O O . PHE A 1 99 ? 12.352 -2.984 3.062 1 97.12 99 PHE A O 1
ATOM 779 N N . PHE A 1 100 ? 10.219 -3.268 3.734 1 95.81 100 PHE A N 1
ATOM 780 C CA . PHE A 1 100 ? 10.109 -1.917 4.27 1 95.81 100 PHE A CA 1
ATOM 781 C C . PHE A 1 100 ? 9.789 -1.949 5.758 1 95.81 100 PHE A C 1
ATOM 783 O O . PHE A 1 100 ? 8.773 -2.506 6.168 1 95.81 100 PHE A O 1
ATOM 790 N N . ASP A 1 101 ? 10.664 -1.324 6.52 1 95.12 101 ASP A N 1
ATOM 791 C CA . ASP A 1 101 ? 10.391 -1.128 7.941 1 95.12 101 ASP A CA 1
ATOM 792 C C . ASP A 1 101 ? 9.594 0.153 8.172 1 95.12 101 ASP A C 1
ATOM 794 O O . ASP A 1 101 ? 10.109 1.256 7.996 1 95.12 101 ASP A O 1
ATOM 798 N N . MET A 1 102 ? 8.383 -0.037 8.586 1 94.31 102 MET A N 1
ATOM 799 C CA . MET A 1 102 ? 7.504 1.11 8.805 1 94.31 102 MET A CA 1
ATOM 800 C C . MET A 1 102 ? 7.555 1.569 10.258 1 94.31 102 MET A C 1
ATOM 802 O O . MET A 1 102 ? 7.641 0.746 11.172 1 94.31 102 MET A O 1
ATOM 806 N N . SER A 1 103 ? 7.551 2.871 10.461 1 94.62 103 SER A N 1
ATOM 807 C CA . SER A 1 103 ? 7.391 3.408 11.805 1 94.62 103 SER A CA 1
ATOM 808 C C . SER A 1 103 ? 5.953 3.258 12.289 1 94.62 103 SER A C 1
ATOM 810 O O . SER A 1 103 ? 5.008 3.537 11.547 1 94.62 103 SER A O 1
ATOM 812 N N . ALA A 1 104 ? 5.793 2.857 13.578 1 94.31 104 ALA A N 1
ATOM 813 C CA . ALA A 1 104 ? 4.465 2.732 14.172 1 94.31 104 ALA A CA 1
ATOM 814 C C . ALA A 1 104 ? 3.732 4.07 14.164 1 94.31 104 ALA A C 1
ATOM 816 O O . ALA A 1 104 ? 2.502 4.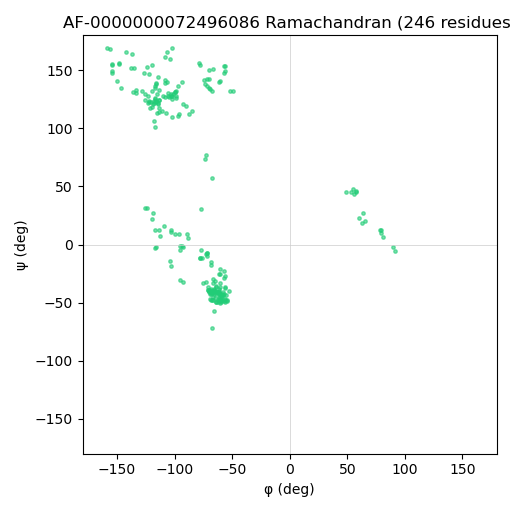113 14.242 1 94.31 104 ALA A O 1
ATOM 817 N N . ASP A 1 105 ? 4.512 5.199 14.055 1 95.69 105 ASP A N 1
ATOM 818 C CA . ASP A 1 105 ? 3.932 6.539 14.031 1 95.69 105 ASP A CA 1
ATOM 819 C C . ASP A 1 105 ? 3.352 6.859 12.656 1 95.69 105 ASP A C 1
ATOM 821 O O . ASP A 1 105 ? 2.613 7.836 12.5 1 95.69 105 ASP A O 1
ATOM 825 N N . ASP A 1 106 ? 3.691 5.984 11.664 1 96.69 106 ASP A N 1
ATOM 826 C CA . ASP A 1 106 ? 3.367 6.34 10.289 1 96.69 106 ASP A CA 1
ATOM 827 C C . ASP A 1 106 ? 2.385 5.34 9.68 1 96.69 106 ASP A C 1
ATOM 829 O O . ASP A 1 106 ? 2.221 5.285 8.461 1 96.69 106 ASP A O 1
ATOM 833 N N . VAL A 1 107 ? 1.836 4.555 10.531 1 96.5 107 VAL A N 1
ATOM 834 C CA . VAL A 1 107 ? 0.828 3.592 10.094 1 96.5 107 VAL A CA 1
ATOM 835 C C . VAL A 1 107 ? -0.442 3.766 10.922 1 96.5 107 VAL A C 1
ATOM 837 O O . VAL A 1 107 ? -0.383 3.848 12.156 1 96.5 107 VAL A O 1
ATOM 840 N N . ALA A 1 108 ? -1.498 3.861 10.203 1 97.06 108 ALA A N 1
ATOM 841 C CA . ALA A 1 108 ? -2.785 3.934 10.891 1 97.06 108 ALA A CA 1
ATOM 842 C C . ALA A 1 108 ? -3.633 2.699 10.594 1 97.06 108 ALA A C 1
ATOM 844 O O . ALA A 1 108 ? -3.578 2.15 9.492 1 97.06 108 ALA A O 1
ATOM 845 N N . TRP A 1 109 ? -4.363 2.293 11.633 1 95.12 109 TRP A N 1
ATOM 846 C CA . TRP A 1 109 ? -5.301 1.178 11.547 1 95.12 109 TRP A CA 1
ATOM 847 C C . TRP A 1 109 ? -6.457 1.368 12.523 1 95.12 109 TRP A C 1
ATOM 849 O O . TRP A 1 109 ? -6.254 1.793 13.664 1 95.12 109 TRP A O 1
ATOM 859 N N . ASN A 1 110 ? -7.625 0.985 11.984 1 94.75 110 ASN A N 1
ATOM 860 C CA . ASN A 1 110 ? -8.812 1.014 12.828 1 94.75 110 ASN A CA 1
ATOM 861 C C . ASN A 1 110 ? -8.953 2.348 13.562 1 94.75 110 ASN A C 1
ATOM 863 O O . ASN A 1 110 ? -9.125 2.377 14.781 1 94.75 110 ASN A O 1
ATOM 867 N N . GLN A 1 111 ? -8.766 3.4 12.875 1 94.25 111 GLN A N 1
ATOM 868 C CA . GLN A 1 111 ? -9.039 4.781 13.25 1 94.25 111 GLN A CA 1
ATOM 869 C C . GLN A 1 111 ? -7.922 5.344 14.125 1 94.25 111 GLN A C 1
ATOM 871 O O . GLN A 1 111 ? -8.016 6.477 14.609 1 94.25 111 GLN A O 1
ATOM 876 N N . GLN A 1 112 ? -6.867 4.562 14.281 1 94.69 112 GLN A N 1
ATOM 877 C CA . GLN A 1 112 ? -5.809 4.996 15.188 1 94.69 112 GLN A CA 1
ATOM 878 C C . GLN A 1 112 ? -4.434 4.789 14.57 1 94.69 112 GLN A C 1
ATOM 880 O O . GLN A 1 112 ? -4.246 3.895 13.742 1 94.69 112 GLN A O 1
ATOM 885 N N . ILE A 1 113 ? -3.561 5.656 15.047 1 95.81 113 ILE A N 1
ATOM 886 C CA . ILE A 1 113 ? -2.156 5.422 14.734 1 95.81 113 ILE A CA 1
ATOM 887 C C . ILE A 1 113 ? -1.642 4.227 15.531 1 95.81 113 ILE A C 1
ATOM 889 O O . ILE A 1 113 ? -1.984 4.059 16.703 1 95.81 113 ILE A O 1
ATOM 893 N N . PHE A 1 114 ? -0.851 3.467 14.969 1 93.19 114 PHE A N 1
ATOM 894 C CA . PHE A 1 114 ? -0.419 2.217 15.586 1 93.19 114 PHE A CA 1
ATOM 895 C C . PHE A 1 114 ? 0.304 2.482 16.891 1 93.19 114 PHE A C 1
ATOM 897 O O . PHE A 1 114 ? 0.113 1.756 17.875 1 93.19 114 PHE A O 1
ATOM 904 N N . SER A 1 115 ? 1.142 3.488 16.906 1 91.5 115 SER A N 1
ATOM 905 C CA . SER A 1 115 ? 1.898 3.785 18.109 1 91.5 115 SER A CA 1
ATOM 906 C C . SER A 1 115 ? 0.971 4.117 19.281 1 91.5 115 SER A C 1
ATOM 908 O O . SER A 1 115 ? 1.316 3.891 20.438 1 91.5 115 SER A O 1
ATOM 910 N N . ASP A 1 116 ? -0.117 4.723 18.984 1 90.19 116 ASP A N 1
ATOM 911 C CA . ASP A 1 116 ? -1.086 5.059 20.016 1 90.19 116 ASP A CA 1
ATOM 912 C C . ASP A 1 116 ? -1.755 3.801 20.578 1 90.19 116 ASP A C 1
ATOM 914 O O . ASP A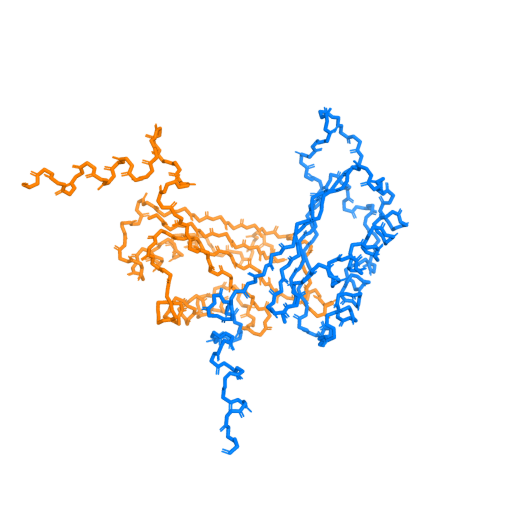 1 116 ? -2.059 3.727 21.766 1 90.19 116 ASP A O 1
ATOM 918 N N . ARG A 1 117 ? -2.037 2.92 19.734 1 76 117 ARG A N 1
ATOM 919 C CA . ARG A 1 117 ? -2.748 1.697 20.094 1 76 117 ARG A CA 1
ATOM 920 C C . ARG A 1 117 ? -1.872 0.791 20.953 1 76 117 ARG A C 1
ATOM 922 O O . ARG A 1 117 ? -2.33 0.249 21.969 1 76 117 ARG A O 1
ATOM 929 N N . PHE A 1 118 ? -0.627 0.677 20.625 1 67.12 118 PHE A N 1
ATOM 930 C CA . PHE A 1 118 ? 0.21 -0.297 21.312 1 67.12 118 PHE A CA 1
ATOM 931 C C . PHE A 1 118 ? 1.119 0.39 22.328 1 67.12 118 PHE A C 1
ATOM 933 O O . PHE A 1 118 ? 1.837 -0.275 23.078 1 67.12 118 PHE A O 1
ATOM 940 N N . ARG A 1 119 ? 1.403 1.6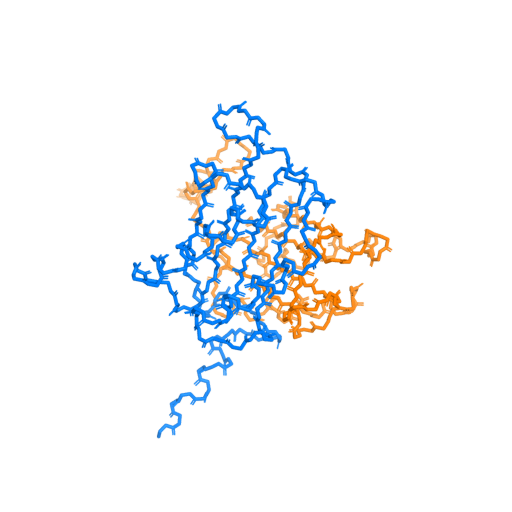66 22.312 1 59 119 ARG A N 1
ATOM 941 C CA . ARG A 1 119 ? 2 2.332 23.469 1 59 119 ARG A CA 1
ATOM 942 C C . ARG A 1 119 ? 1.148 2.135 24.719 1 59 119 ARG A C 1
ATOM 944 O O . ARG A 1 119 ? 1.678 1.997 25.828 1 59 119 ARG A O 1
ATOM 951 N N . SER A 1 120 ? -0.157 2.264 24.641 1 48.69 120 SER A N 1
ATOM 952 C CA . SER A 1 120 ? -0.89 2.172 25.891 1 48.69 120 SER A CA 1
ATOM 953 C C . SER A 1 120 ? -0.678 0.815 26.562 1 48.69 120 SER A C 1
ATOM 955 O O . SER A 1 120 ? -0.867 0.675 27.766 1 48.69 120 SER A O 1
ATOM 957 N N . LYS A 1 121 ? -0.576 -0.292 25.953 1 41.97 121 LYS A N 1
ATOM 958 C CA . LYS A 1 121 ? -0.437 -1.551 26.672 1 41.97 121 LYS A CA 1
ATOM 959 C C . LYS A 1 121 ? 0.957 -1.686 27.281 1 41.97 121 LYS A C 1
ATOM 961 O O . LYS A 1 121 ? 1.222 -2.619 28.047 1 41.97 121 LYS A O 1
ATOM 966 N N . THR A 1 122 ? 2.096 -1.248 26.859 1 36.66 122 THR A N 1
ATOM 967 C CA . THR A 1 122 ? 3.357 -1.535 27.531 1 36.66 122 THR A CA 1
ATOM 968 C C . THR A 1 122 ? 3.412 -0.852 28.891 1 36.66 122 THR A C 1
ATOM 970 O O . THR A 1 122 ? 3.924 -1.422 29.859 1 36.66 122 THR A O 1
ATOM 973 N N . PHE A 1 123 ? 3.564 0.519 29.141 1 33.66 123 PHE A N 1
ATOM 974 C CA . PHE A 1 123 ? 4.281 1.065 30.281 1 33.66 123 PHE A CA 1
ATOM 975 C C . PHE A 1 123 ? 3.434 0.97 31.547 1 33.66 123 PHE A C 1
ATOM 977 O O . PHE A 1 123 ? 3.676 1.69 32.531 1 33.66 123 PHE A O 1
ATOM 984 N N . SER A 1 124 ? 2.219 0.536 31.5 1 31.3 124 SER A N 1
ATOM 985 C CA . SER A 1 124 ? 1.814 0.387 32.906 1 31.3 124 SER A CA 1
ATOM 986 C C . SER A 1 124 ? 2.592 -0.733 33.594 1 31.3 124 SER A C 1
ATOM 988 O O . SER A 1 124 ? 2.088 -1.367 34.5 1 31.3 124 SER A O 1
ATOM 990 N N . LYS A 1 125 ? 3.906 -0.747 33.656 1 25.91 125 LYS A N 1
ATOM 991 C CA . LYS A 1 125 ? 4.48 -1.299 34.875 1 25.91 125 LYS A CA 1
ATOM 992 C C . LYS A 1 125 ? 4.316 -0.33 36.062 1 25.91 125 LYS A C 1
ATOM 994 O O . LYS A 1 125 ? 4.453 0.883 35.875 1 25.91 125 LYS A O 1
ATOM 999 N N . MET B 1 1 ? 2.867 19.188 -1.642 1 80.06 1 MET B N 1
ATOM 1000 C CA . MET B 1 1 ? 2.576 18.078 -2.545 1 80.06 1 MET B CA 1
ATOM 1001 C C . MET B 1 1 ? 2.105 16.859 -1.767 1 80.06 1 MET B C 1
ATOM 1003 O O . MET B 1 1 ? 2.916 16.141 -1.172 1 80.06 1 MET B O 1
ATOM 1007 N N . PRO B 1 2 ? 0.765 16.797 -1.803 1 90.94 2 PRO B N 1
ATOM 1008 C CA . PRO B 1 2 ? 0.3 15.516 -1.271 1 90.94 2 PRO B CA 1
ATOM 1009 C C . PRO B 1 2 ? -0.045 14.508 -2.369 1 90.94 2 PRO B C 1
ATOM 1011 O O . PRO B 1 2 ? -0.569 14.891 -3.418 1 90.94 2 PRO B O 1
ATOM 1014 N N . GLN B 1 3 ? 0.421 13.359 -2.264 1 95.44 3 GLN B N 1
ATOM 1015 C CA . GLN B 1 3 ? 0.002 12.234 -3.1 1 95.44 3 GLN B CA 1
ATOM 1016 C C . GLN B 1 3 ? -0.709 11.172 -2.271 1 95.44 3 GLN B C 1
ATOM 1018 O O . GLN B 1 3 ? -0.248 10.805 -1.188 1 95.44 3 GLN B O 1
ATOM 1023 N N . ILE B 1 4 ? -1.852 10.742 -2.814 1 97.69 4 ILE B N 1
ATOM 1024 C CA . ILE B 1 4 ? -2.527 9.664 -2.109 1 97.69 4 ILE B CA 1
ATOM 1025 C C . ILE B 1 4 ? -2.947 8.586 -3.104 1 97.69 4 ILE B C 1
ATOM 1027 O O . ILE B 1 4 ? -3.475 8.891 -4.176 1 97.69 4 ILE B O 1
ATOM 1031 N N . ILE B 1 5 ? -2.652 7.348 -2.756 1 98.25 5 ILE B N 1
ATOM 1032 C CA . ILE B 1 5 ? -3.061 6.172 -3.518 1 98.25 5 ILE B CA 1
ATOM 1033 C C . ILE B 1 5 ? -3.977 5.297 -2.664 1 98.25 5 ILE B C 1
ATOM 1035 O O . ILE B 1 5 ? -3.605 4.887 -1.562 1 98.25 5 ILE B O 1
ATOM 1039 N N . ILE B 1 6 ? -5.145 5.078 -3.154 1 98.5 6 ILE B N 1
ATOM 1040 C CA . ILE B 1 6 ? -6.109 4.219 -2.475 1 98.5 6 ILE B CA 1
ATOM 1041 C C . ILE B 1 6 ? -6.312 2.938 -3.277 1 98.5 6 ILE B C 1
ATOM 1043 O O . ILE B 1 6 ? -6.812 2.975 -4.402 1 98.5 6 ILE B O 1
ATOM 1047 N N . LYS B 1 7 ? -5.918 1.858 -2.697 1 98.44 7 LYS B N 1
ATOM 1048 C CA . LYS B 1 7 ? -6.164 0.539 -3.273 1 98.44 7 LYS B CA 1
ATOM 1049 C C . LYS B 1 7 ? -7.312 -0.166 -2.561 1 98.44 7 LYS B C 1
ATOM 1051 O O . LYS B 1 7 ? -7.316 -0.269 -1.331 1 98.44 7 LYS B O 1
ATOM 1056 N N . THR B 1 8 ? -8.281 -0.644 -3.305 1 98.5 8 THR B N 1
ATOM 1057 C CA . THR B 1 8 ? -9.43 -1.299 -2.674 1 98.5 8 THR B CA 1
ATOM 1058 C C . THR B 1 8 ? -9.984 -2.396 -3.576 1 98.5 8 THR B C 1
ATOM 1060 O O . THR B 1 8 ? -9.742 -2.398 -4.785 1 98.5 8 THR B O 1
ATOM 1063 N N . ASN B 1 9 ? -10.641 -3.359 -2.938 1 97.62 9 ASN B N 1
ATOM 1064 C CA . ASN B 1 9 ? -11.289 -4.41 -3.717 1 97.62 9 ASN B CA 1
ATOM 1065 C C . ASN B 1 9 ? -12.711 -4.031 -4.098 1 97.62 9 ASN B C 1
ATOM 1067 O O . ASN B 1 9 ? -13.453 -4.848 -4.66 1 97.62 9 ASN B O 1
ATOM 1071 N N . ARG B 1 10 ? -13.062 -2.805 -3.777 1 97.31 10 ARG B N 1
ATOM 1072 C CA . ARG B 1 10 ? -14.352 -2.287 -4.227 1 97.31 10 ARG B CA 1
ATOM 1073 C C . ARG B 1 10 ? -14.383 -2.141 -5.742 1 97.31 10 ARG B C 1
ATOM 1075 O O . ARG B 1 10 ? -13.359 -1.841 -6.367 1 97.31 10 ARG B O 1
ATOM 1082 N N . LYS B 1 11 ? -15.625 -2.283 -6.277 1 97.25 11 LYS B N 1
ATOM 1083 C CA . LYS B 1 11 ? -15.82 -2.094 -7.711 1 97.25 11 LYS B CA 1
ATOM 1084 C C . LYS B 1 11 ? -15.875 -0.6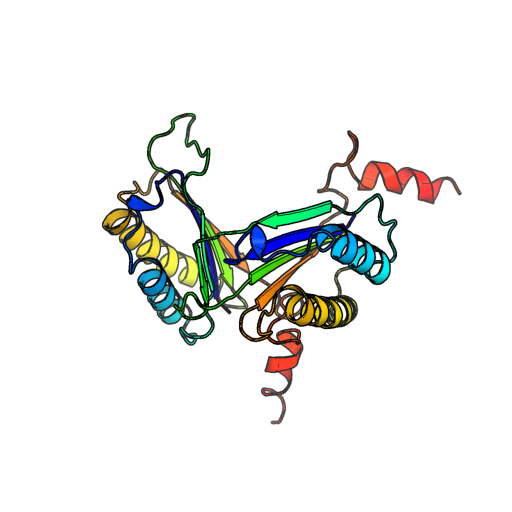11 -8.07 1 97.25 11 LYS B C 1
ATOM 1086 O O . LYS B 1 11 ? -16.234 0.222 -7.23 1 97.25 11 LYS B O 1
ATOM 1091 N N . VAL B 1 12 ? -15.547 -0.35 -9.32 1 96.31 12 VAL B N 1
ATOM 1092 C CA . VAL B 1 12 ? -15.57 1.02 -9.828 1 96.31 12 VAL B CA 1
ATOM 1093 C C . VAL B 1 12 ? -16.953 1.626 -9.625 1 96.31 12 VAL B C 1
ATOM 1095 O O . VAL B 1 12 ? -17.078 2.803 -9.281 1 96.31 12 VAL B O 1
ATOM 1098 N N . SER B 1 13 ? -17.984 0.827 -9.797 1 97.31 13 SER B N 1
ATOM 1099 C CA . SER B 1 13 ? -19.375 1.286 -9.695 1 97.31 13 SER B CA 1
ATOM 1100 C C . SER B 1 13 ? -19.734 1.656 -8.266 1 97.31 13 SER B C 1
ATOM 1102 O O . SER B 1 13 ? -20.75 2.314 -8.023 1 97.31 13 SER B O 1
ATOM 1104 N N . GLU B 1 14 ? -18.969 1.222 -7.301 1 97.12 14 GLU B N 1
ATOM 1105 C CA . GLU B 1 14 ? -19.25 1.471 -5.891 1 97.12 14 GLU B CA 1
ATOM 1106 C C . GLU B 1 14 ? -18.531 2.729 -5.402 1 97.12 14 GLU B C 1
ATOM 1108 O O . GLU B 1 14 ? -18.719 3.141 -4.254 1 97.12 14 GLU B O 1
ATOM 1113 N N . ILE B 1 15 ? -17.766 3.352 -6.27 1 97.75 15 ILE B N 1
ATOM 1114 C CA . ILE B 1 15 ? -17.062 4.578 -5.93 1 97.75 15 ILE B CA 1
ATOM 1115 C C . ILE B 1 15 ? -17.906 5.789 -6.301 1 97.75 15 ILE B C 1
ATOM 1117 O O . ILE B 1 15 ? -18.266 5.977 -7.469 1 97.75 15 ILE B O 1
ATOM 1121 N N . PRO B 1 16 ? -18.203 6.586 -5.305 1 97.75 16 PRO B N 1
ATOM 1122 C CA . PRO B 1 16 ? -18.953 7.793 -5.645 1 97.75 16 PRO B CA 1
ATOM 1123 C C . PRO B 1 16 ? -18.25 8.664 -6.676 1 97.75 16 PRO B C 1
ATOM 1125 O O . PRO B 1 16 ? -17.016 8.766 -6.66 1 97.75 16 PRO B O 1
ATOM 1128 N N . ILE B 1 17 ? -18.953 9.352 -7.516 1 96.69 17 ILE B N 1
ATOM 1129 C CA . ILE B 1 17 ? -18.422 10.125 -8.633 1 96.69 17 ILE B CA 1
ATOM 1130 C C . ILE B 1 17 ? -17.562 11.266 -8.109 1 96.69 17 ILE B C 1
ATOM 1132 O O . ILE B 1 17 ? -16.562 11.633 -8.734 1 96.69 17 ILE B O 1
ATOM 1136 N N . ASP B 1 18 ? -17.859 11.797 -6.98 1 97.19 18 ASP B N 1
ATOM 1137 C CA . ASP B 1 18 ? -17.156 12.961 -6.453 1 97.19 18 ASP B CA 1
ATOM 1138 C C . ASP B 1 18 ? -16.109 12.547 -5.43 1 97.19 18 ASP B C 1
ATOM 1140 O O . ASP B 1 18 ? -15.555 13.398 -4.719 1 97.19 18 ASP B O 1
ATOM 1144 N N . PHE B 1 19 ? -15.883 11.273 -5.332 1 97.94 19 PHE B N 1
ATOM 1145 C CA . PHE B 1 19 ? -15 10.75 -4.293 1 97.94 19 PHE B CA 1
ATOM 1146 C C . PHE B 1 19 ? -13.594 11.328 -4.445 1 97.94 19 PHE B C 1
ATOM 1148 O O . PHE B 1 19 ? -12.992 11.781 -3.467 1 97.94 19 PHE B O 1
ATOM 1155 N N . ASN B 1 20 ? -13.047 11.422 -5.668 1 97.69 20 ASN B N 1
ATOM 1156 C CA . ASN B 1 20 ? -11.711 11.969 -5.906 1 97.69 20 ASN B CA 1
ATOM 1157 C C . ASN B 1 20 ? -11.617 13.422 -5.453 1 97.69 20 ASN B C 1
ATOM 1159 O O . ASN B 1 20 ? -10.625 13.812 -4.828 1 97.69 20 ASN B O 1
ATOM 1163 N N . MET B 1 21 ? -12.555 14.18 -5.781 1 97.19 21 MET B N 1
ATOM 1164 C CA . MET B 1 21 ? -12.555 15.594 -5.402 1 97.19 21 MET B CA 1
ATOM 1165 C C . MET B 1 21 ? -12.664 15.75 -3.887 1 97.19 21 MET B C 1
ATOM 1167 O O . MET B 1 21 ? -12.016 16.625 -3.305 1 97.19 21 MET B O 1
ATOM 1171 N N . LYS B 1 22 ? -13.461 14.922 -3.27 1 96.94 22 LYS B N 1
ATOM 1172 C CA . LYS B 1 22 ? -13.586 14.953 -1.815 1 96.94 22 LYS B CA 1
ATOM 1173 C C . LYS B 1 22 ? -12.242 14.688 -1.141 1 96.94 22 LYS B C 1
ATOM 1175 O O . LYS B 1 22 ? -11.859 15.414 -0.22 1 96.94 22 LYS B O 1
ATOM 1180 N N . ILE B 1 23 ? -11.531 13.688 -1.65 1 97.62 23 ILE B N 1
ATOM 1181 C CA . ILE B 1 23 ? -10.227 13.344 -1.095 1 97.62 23 ILE B CA 1
ATOM 1182 C C . ILE B 1 23 ? -9.234 14.477 -1.367 1 97.62 23 ILE B C 1
ATOM 1184 O O . ILE B 1 23 ? -8.438 14.828 -0.498 1 97.62 23 ILE B O 1
ATOM 1188 N N . THR B 1 24 ? -9.297 15.023 -2.555 1 97.12 24 THR B N 1
ATOM 1189 C CA . THR B 1 24 ? -8.43 16.141 -2.918 1 97.12 24 THR B CA 1
ATOM 1190 C C . THR B 1 24 ? -8.594 17.297 -1.939 1 97.12 24 THR B C 1
ATOM 1192 O O . THR B 1 24 ? -7.613 17.797 -1.396 1 97.12 24 THR B O 1
ATOM 1195 N N . ASN B 1 25 ? -9.797 17.641 -1.675 1 95.44 25 ASN B N 1
ATOM 1196 C CA . ASN B 1 25 ? -10.086 18.766 -0.784 1 95.44 25 ASN B CA 1
ATOM 1197 C C . ASN B 1 25 ? -9.672 18.453 0.653 1 95.44 25 ASN B C 1
ATOM 1199 O O . ASN B 1 25 ? -9.141 19.328 1.35 1 95.44 25 ASN B O 1
ATOM 1203 N N . LEU B 1 26 ? -9.938 17.281 1.052 1 94.75 26 LEU B N 1
ATOM 1204 C CA . LEU B 1 26 ? -9.594 16.875 2.408 1 94.75 26 LEU B CA 1
ATOM 1205 C C . LEU B 1 26 ? -8.086 16.984 2.646 1 94.75 26 LEU B C 1
ATOM 1207 O O . LEU B 1 26 ? -7.656 17.609 3.627 1 94.75 26 LEU B O 1
ATOM 1211 N N . LEU B 1 27 ? -7.273 16.453 1.749 1 93.44 27 LEU B N 1
ATOM 1212 C CA . LEU B 1 27 ? -5.824 16.453 1.91 1 93.44 27 LEU B CA 1
ATOM 1213 C C . LEU B 1 27 ? -5.27 17.859 1.823 1 93.44 27 LEU B C 1
ATOM 1215 O O . LEU B 1 27 ? -4.348 18.219 2.561 1 93.44 27 LEU B O 1
ATOM 1219 N N . ALA B 1 28 ? -5.816 18.609 0.902 1 90.94 28 ALA B N 1
ATOM 1220 C CA . ALA B 1 28 ? -5.406 20 0.781 1 90.94 28 ALA B CA 1
ATOM 1221 C C . ALA B 1 28 ? -5.637 20.766 2.088 1 90.94 28 ALA B C 1
ATOM 1223 O O . ALA B 1 28 ? -4.785 21.531 2.521 1 90.94 28 ALA B O 1
ATOM 1224 N N . GLU B 1 29 ? -6.723 20.5 2.676 1 91.12 29 GLU B N 1
ATOM 1225 C CA . GLU B 1 29 ? -7.086 21.172 3.928 1 91.12 29 GLU B CA 1
ATOM 1226 C C . GLU B 1 29 ? -6.172 20.719 5.066 1 91.12 29 GLU B C 1
ATOM 1228 O O . GLU B 1 29 ? -5.629 21.562 5.793 1 91.12 29 GLU B O 1
ATOM 1233 N N . ILE B 1 30 ? -5.953 19.453 5.207 1 88.38 30 ILE B N 1
ATOM 1234 C CA . ILE B 1 30 ? -5.215 18.891 6.332 1 88.38 30 ILE B CA 1
ATOM 1235 C C . ILE B 1 30 ? -3.742 19.281 6.223 1 88.38 30 ILE B C 1
ATOM 1237 O O . ILE B 1 30 ? -3.084 19.531 7.238 1 88.38 30 ILE B O 1
ATOM 1241 N N . GLN B 1 31 ? -3.232 19.281 5.062 1 84.88 31 GLN B N 1
ATOM 1242 C CA . GLN B 1 31 ? -1.81 19.547 4.875 1 84.88 31 GLN B CA 1
ATOM 1243 C C . GLN B 1 31 ? -1.56 21.031 4.594 1 84.88 31 GLN B C 1
ATOM 1245 O O . GLN B 1 31 ? -0.41 21.453 4.48 1 84.88 31 GLN B O 1
ATOM 1250 N N . ASN B 1 32 ? -2.656 21.75 4.551 1 85.56 32 ASN B N 1
ATOM 1251 C CA . ASN B 1 32 ? -2.584 23.188 4.273 1 85.56 32 ASN B CA 1
ATOM 1252 C C . ASN B 1 32 ? -1.849 23.469 2.969 1 85.56 32 ASN B C 1
ATOM 1254 O O . ASN B 1 32 ? -0.906 24.266 2.943 1 85.56 32 ASN B O 1
ATOM 1258 N N . LYS B 1 33 ? -2.162 22.812 1.926 1 83 33 LYS B N 1
ATOM 1259 C CA . LYS B 1 33 ? -1.638 22.969 0.572 1 83 33 LYS B CA 1
ATOM 1260 C C . LYS B 1 33 ? -2.762 23.219 -0.427 1 83 33 LYS B C 1
ATOM 1262 O O . LYS B 1 33 ? -3.92 22.906 -0.163 1 83 33 LYS B O 1
ATOM 1267 N N . PRO B 1 34 ? -2.424 23.906 -1.521 1 88 34 PRO B N 1
ATOM 1268 C CA . PRO B 1 34 ? -3.463 24.109 -2.533 1 88 34 PRO B CA 1
ATOM 1269 C C . PRO B 1 34 ? -3.994 22.797 -3.107 1 88 34 PRO B C 1
ATOM 1271 O O . PRO B 1 34 ? -3.227 21.844 -3.303 1 88 34 PRO B O 1
ATOM 1274 N N . SER B 1 35 ? -5.348 22.719 -3.354 1 91.62 35 SER B N 1
ATOM 1275 C CA . SER B 1 35 ? -5.977 21.531 -3.928 1 91.62 35 SER B CA 1
ATOM 1276 C C . SER B 1 35 ? -5.422 21.219 -5.316 1 91.62 35 SER B C 1
ATOM 1278 O O . SER B 1 35 ? -5.363 20.062 -5.727 1 91.62 35 SER B O 1
ATOM 1280 N N . THR B 1 36 ? -4.934 22.234 -5.973 1 91.38 36 THR B N 1
ATOM 1281 C CA . THR B 1 36 ? -4.441 22.094 -7.34 1 91.38 36 THR B CA 1
ATOM 1282 C C . THR B 1 36 ? -3.123 21.312 -7.363 1 91.38 36 THR B C 1
ATOM 1284 O O . THR B 1 36 ? -2.67 20.891 -8.422 1 91.38 36 THR B O 1
ATOM 1287 N N . MET B 1 37 ? -2.533 21.062 -6.199 1 89.62 37 MET B N 1
ATOM 1288 C CA . MET B 1 37 ? -1.234 20.391 -6.121 1 89.62 37 MET B CA 1
ATOM 1289 C C . MET B 1 37 ? -1.378 18.984 -5.559 1 89.62 37 MET B C 1
ATOM 1291 O O . MET B 1 37 ? -0.384 18.359 -5.195 1 89.62 37 MET B O 1
ATOM 1295 N N . THR B 1 38 ? -2.568 18.469 -5.531 1 94.25 38 THR B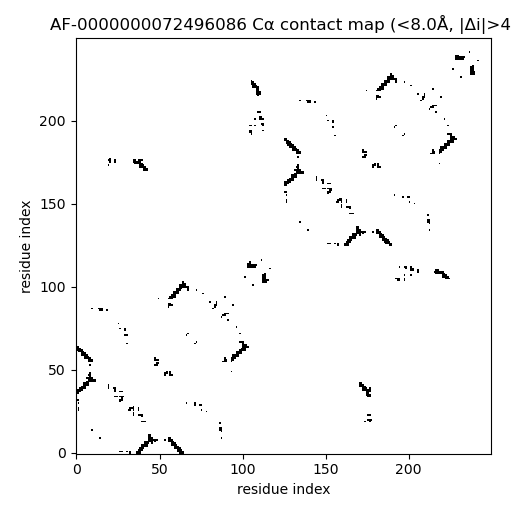 N 1
ATOM 1296 C CA . THR B 1 38 ? -2.834 17.188 -4.902 1 94.25 38 THR B CA 1
ATOM 1297 C C . THR B 1 38 ? -3.131 16.125 -5.957 1 94.25 38 THR B C 1
ATOM 1299 O O . THR B 1 38 ? -3.967 16.328 -6.84 1 94.25 38 THR B O 1
ATOM 1302 N N . LEU B 1 39 ? -2.422 15.039 -5.883 1 96.06 39 LEU B N 1
ATOM 1303 C CA . LEU B 1 39 ? -2.664 13.906 -6.773 1 96.06 39 LEU B CA 1
ATOM 1304 C C . LEU B 1 39 ? -3.377 12.773 -6.035 1 96.06 39 LEU B C 1
ATOM 1306 O O . LEU B 1 39 ? -2.951 12.375 -4.953 1 96.06 39 LEU B O 1
ATOM 1310 N N . VAL B 1 40 ? -4.547 12.281 -6.59 1 97.81 40 VAL B N 1
ATOM 1311 C CA . VAL B 1 40 ? -5.328 11.203 -6 1 97.81 40 VAL B CA 1
ATOM 1312 C C . VAL B 1 40 ? -5.461 10.055 -7 1 97.81 40 VAL B C 1
ATOM 1314 O O . VAL B 1 40 ? -5.906 10.25 -8.133 1 97.81 40 VAL B O 1
ATOM 1317 N N . SER B 1 41 ? -5.047 8.914 -6.582 1 97.94 41 SER B N 1
ATOM 1318 C CA . SER B 1 41 ? -5.219 7.691 -7.367 1 97.94 41 SER B CA 1
ATOM 1319 C C . SER B 1 41 ? -6.109 6.688 -6.637 1 97.94 41 SER B C 1
ATOM 1321 O O . SER B 1 41 ? -5.855 6.359 -5.477 1 97.94 41 SER B O 1
ATOM 1323 N N . ILE B 1 42 ? -7.172 6.23 -7.289 1 97.75 42 ILE B N 1
ATOM 1324 C CA . ILE B 1 42 ? -8.031 5.18 -6.75 1 97.75 42 ILE B CA 1
ATOM 1325 C C . ILE B 1 42 ? -7.914 3.928 -7.613 1 97.75 42 ILE B C 1
ATOM 1327 O O . ILE B 1 42 ? -8.234 3.955 -8.805 1 97.75 42 ILE B O 1
ATOM 1331 N N . GLU B 1 43 ? -7.453 2.91 -7.02 1 97.19 43 GLU B N 1
ATOM 1332 C CA . GLU B 1 43 ? -7.305 1.623 -7.691 1 97.19 43 GLU B CA 1
ATOM 1333 C C . GLU B 1 43 ? -8.344 0.622 -7.199 1 97.19 43 GLU B C 1
ATOM 1335 O O . GLU B 1 43 ? -8.266 0.137 -6.07 1 97.19 43 GLU B O 1
ATOM 1340 N N . THR B 1 44 ? -9.281 0.243 -8.117 1 97.19 44 THR B N 1
ATOM 1341 C CA . THR B 1 44 ? -10.43 -0.578 -7.742 1 97.19 44 THR B CA 1
ATOM 1342 C C . THR B 1 44 ? -10.266 -2.006 -8.25 1 97.19 44 THR B C 1
ATOM 1344 O O . THR B 1 44 ? -9.312 -2.303 -8.984 1 97.19 44 THR B O 1
ATOM 1347 N N . ASN B 1 45 ? -11.07 -2.918 -7.758 1 95.56 45 ASN B N 1
ATOM 1348 C CA . ASN B 1 45 ? -11.125 -4.312 -8.195 1 95.56 45 ASN B CA 1
ATOM 1349 C C . ASN B 1 45 ? -9.805 -5.031 -7.922 1 95.56 45 ASN B C 1
ATOM 1351 O O . ASN B 1 45 ? -9.414 -5.922 -8.672 1 95.56 45 ASN B O 1
ATOM 1355 N N . GLU B 1 46 ? -9.172 -4.52 -6.93 1 94.25 46 GLU B N 1
ATOM 1356 C CA . GLU B 1 46 ? -7.91 -5.16 -6.582 1 94.25 46 GLU B CA 1
ATOM 1357 C C . GLU B 1 46 ? -8.141 -6.5 -5.883 1 94.25 46 GLU B C 1
ATOM 1359 O O . GLU B 1 46 ? -9.102 -6.648 -5.121 1 94.25 46 GLU B O 1
ATOM 1364 N N . LEU B 1 47 ? -7.285 -7.508 -6.211 1 95.62 47 LEU B N 1
ATOM 1365 C CA . LEU B 1 47 ? -7.273 -8.742 -5.434 1 95.62 47 LEU B CA 1
ATOM 1366 C C . LEU B 1 47 ? -6.641 -8.516 -4.062 1 95.62 47 LEU B C 1
ATOM 1368 O O . LEU B 1 47 ? -5.488 -8.898 -3.838 1 95.62 47 LEU B O 1
ATOM 1372 N N . LEU B 1 48 ? -7.422 -7.938 -3.279 1 96.44 48 LEU B N 1
ATOM 1373 C CA . LEU B 1 48 ? -6.992 -7.52 -1.949 1 96.44 48 LEU B CA 1
ATOM 1374 C C . LEU B 1 48 ? -7.754 -8.281 -0.87 1 96.44 48 LEU B C 1
ATOM 1376 O O . LEU B 1 48 ? -8.977 -8.43 -0.955 1 96.44 48 LEU B O 1
ATOM 1380 N N . THR B 1 49 ? -7 -8.828 0.05 1 97.44 49 THR B N 1
ATOM 1381 C CA . THR B 1 49 ? -7.609 -9.508 1.188 1 97.44 49 THR B CA 1
ATOM 1382 C C . THR B 1 49 ? -7.059 -8.961 2.502 1 97.44 49 THR B C 1
ATOM 1384 O O . THR B 1 49 ? -5.914 -8.508 2.561 1 97.44 49 THR B O 1
ATOM 1387 N N . PHE B 1 50 ? -7.859 -8.969 3.438 1 97.19 50 PHE B N 1
ATOM 1388 C CA . PHE B 1 50 ? -7.516 -8.656 4.82 1 97.19 50 PHE B CA 1
ATOM 1389 C C . PHE B 1 50 ? -7.875 -9.812 5.742 1 97.19 50 PHE B C 1
ATOM 1391 O O . PHE B 1 50 ? -9.023 -10.266 5.758 1 97.19 50 PHE B O 1
ATOM 1398 N N . GLY B 1 51 ? -6.848 -10.312 6.434 1 94.5 51 GLY B N 1
ATOM 1399 C CA . GLY B 1 51 ? -7.09 -11.492 7.242 1 94.5 51 GLY B CA 1
ATOM 1400 C C . GLY B 1 51 ? -7.504 -12.703 6.426 1 94.5 51 GLY B C 1
ATOM 1401 O O . GLY B 1 51 ? -8.234 -13.57 6.918 1 94.5 51 GLY B O 1
ATOM 1402 N N . GLY B 1 52 ? -7.223 -12.609 5.18 1 94.38 52 GLY B N 1
ATOM 1403 C CA . GLY B 1 52 ? -7.516 -13.742 4.316 1 94.38 52 GLY B CA 1
ATOM 1404 C C . GLY B 1 52 ? -8.898 -13.68 3.693 1 94.38 52 GLY B C 1
ATOM 1405 O O . GLY B 1 52 ? -9.242 -14.516 2.855 1 94.38 52 GLY B O 1
ATOM 1406 N N . THR B 1 53 ? -9.648 -12.742 4.078 1 95.62 53 THR B N 1
ATOM 1407 C CA . THR B 1 53 ? -11.008 -12.664 3.549 1 95.62 53 THR B CA 1
ATOM 1408 C C . THR B 1 53 ? -11.125 -11.562 2.502 1 95.62 53 THR B C 1
ATOM 1410 O O . THR B 1 53 ? -10.344 -10.602 2.512 1 95.62 53 THR B O 1
ATOM 1413 N N . LYS B 1 54 ? -12.18 -11.703 1.675 1 95.75 54 LYS B N 1
ATOM 1414 C CA . LYS B 1 54 ? -12.359 -10.789 0.549 1 95.75 54 LYS B CA 1
ATOM 1415 C C . LYS B 1 54 ? -13.438 -9.75 0.853 1 95.75 54 LYS B C 1
ATOM 1417 O O . LYS B 1 54 ? -13.898 -9.039 -0.047 1 95.75 54 LYS B O 1
ATOM 1422 N N . GLU B 1 55 ? -13.859 -9.648 2.133 1 97.12 55 GLU B N 1
ATOM 1423 C CA . GLU B 1 55 ? -14.734 -8.547 2.52 1 97.12 55 GLU B CA 1
ATOM 1424 C C . GLU B 1 55 ? -14.102 -7.199 2.203 1 97.12 55 GLU B C 1
ATOM 1426 O O . GLU B 1 55 ? -12.883 -7.094 2.086 1 97.12 55 GLU B O 1
ATOM 1431 N N . PRO B 1 56 ? -14.867 -6.152 1.981 1 98.06 56 PRO B N 1
ATOM 1432 C CA . PRO B 1 56 ? -14.328 -4.852 1.583 1 98.06 56 PRO B CA 1
ATOM 1433 C C . PRO B 1 56 ? -13.18 -4.387 2.479 1 98.06 56 PRO B C 1
ATOM 1435 O O . PRO B 1 56 ? -13.281 -4.465 3.705 1 98.06 56 PRO B O 1
ATOM 1438 N N . CYS B 1 57 ? -12.109 -3.945 1.827 1 98.38 57 CYS B N 1
ATOM 1439 C CA . CYS B 1 57 ? -10.914 -3.482 2.52 1 98.38 57 CYS B CA 1
ATOM 1440 C C . CYS B 1 57 ? -10.086 -2.566 1.628 1 98.38 57 CYS B C 1
ATOM 1442 O O . CYS B 1 57 ? -10.414 -2.373 0.456 1 98.38 57 CYS B O 1
ATOM 1444 N N . ALA B 1 58 ? -9.086 -1.898 2.258 1 98.5 58 ALA B N 1
ATOM 1445 C CA . ALA B 1 58 ? -8.289 -0.96 1.473 1 98.5 58 ALA B CA 1
ATOM 1446 C C . ALA B 1 58 ? -6.895 -0.784 2.074 1 98.5 58 ALA B C 1
ATOM 1448 O O . ALA B 1 58 ? -6.703 -0.982 3.277 1 98.5 58 ALA B O 1
ATOM 1449 N N . LEU B 1 59 ? -6 -0.539 1.244 1 98.56 59 LEU B N 1
ATOM 1450 C CA . LEU B 1 59 ? -4.664 -0.062 1.578 1 98.56 59 LEU B CA 1
ATOM 1451 C C . LEU B 1 59 ? -4.426 1.335 1.014 1 98.56 59 LEU B C 1
ATOM 1453 O O . LEU B 1 59 ? -4.562 1.553 -0.192 1 98.56 59 LEU B O 1
ATOM 1457 N N . ILE B 1 60 ? -4.082 2.236 1.909 1 98.56 60 ILE B N 1
ATOM 1458 C CA . ILE B 1 60 ? -3.914 3.625 1.496 1 98.56 60 ILE B CA 1
ATOM 1459 C C . ILE B 1 60 ? -2.469 4.059 1.721 1 98.56 60 ILE B C 1
ATOM 1461 O O . ILE B 1 60 ? -1.87 3.742 2.752 1 98.56 60 ILE B O 1
ATOM 1465 N N . GLU B 1 61 ? -1.977 4.719 0.777 1 98.06 61 GLU B N 1
ATOM 1466 C CA . GLU B 1 61 ? -0.66 5.34 0.888 1 98.06 61 GLU B CA 1
ATOM 1467 C C . GLU B 1 61 ? -0.755 6.859 0.766 1 98.06 61 GLU B C 1
ATOM 1469 O O . GLU B 1 61 ? -1.274 7.375 -0.225 1 98.06 61 GLU B O 1
ATOM 1474 N N . CYS B 1 62 ? -0.271 7.508 1.762 1 96.94 62 CYS B N 1
ATOM 1475 C CA . CYS B 1 62 ? -0.2 8.961 1.754 1 96.94 62 CYS B CA 1
ATOM 1476 C C . CYS B 1 62 ? 1.248 9.438 1.761 1 96.94 62 CYS B C 1
ATOM 1478 O O . CYS B 1 62 ? 2.018 9.086 2.654 1 96.94 62 CYS B O 1
ATOM 1480 N N . ARG B 1 63 ? 1.587 10.188 0.765 1 95.5 63 ARG B N 1
ATOM 1481 C CA . ARG B 1 63 ? 2.93 10.75 0.659 1 95.5 63 ARG B CA 1
ATOM 1482 C C . ARG B 1 63 ? 2.893 12.273 0.724 1 95.5 63 ARG B C 1
ATOM 1484 O O . ARG B 1 63 ? 2.031 12.906 0.109 1 95.5 63 ARG B O 1
ATOM 1491 N N . SER B 1 64 ? 3.805 12.812 1.435 1 93.38 64 SER B N 1
ATOM 1492 C CA . SER B 1 64 ? 3.879 14.266 1.553 1 93.38 64 SER B CA 1
ATOM 1493 C C . SER B 1 64 ? 5.301 14.719 1.864 1 93.38 64 SER B C 1
ATOM 1495 O O . SER B 1 64 ? 6.117 13.938 2.35 1 93.38 64 SER B O 1
ATOM 1497 N N . ILE B 1 65 ? 5.602 15.93 1.493 1 91.88 65 ILE B N 1
ATOM 1498 C CA . ILE B 1 65 ? 6.871 16.547 1.857 1 91.88 65 ILE B CA 1
ATOM 1499 C C . ILE B 1 65 ? 6.684 17.422 3.102 1 91.88 65 ILE B C 1
ATOM 1501 O O . ILE B 1 65 ? 6.039 18.469 3.043 1 91.88 65 ILE B O 1
ATOM 1505 N N . GLY B 1 66 ? 7.199 17.062 4.172 1 87.12 66 GLY B N 1
ATOM 1506 C CA . GLY B 1 66 ? 7.285 17.891 5.363 1 87.12 66 GLY B CA 1
ATOM 1507 C C . GLY B 1 66 ? 5.984 17.953 6.145 1 87.12 66 GLY B C 1
ATOM 1508 O O . GLY B 1 66 ? 5.793 18.844 6.977 1 87.12 66 GLY B O 1
ATOM 1509 N N . SER B 1 67 ? 5.051 17.188 5.91 1 87.75 67 SER B N 1
ATOM 1510 C CA . SER B 1 67 ? 3.766 17.219 6.598 1 87.75 67 SER B CA 1
ATOM 1511 C C . SER B 1 67 ? 3.436 15.867 7.219 1 87.75 67 SER B C 1
ATOM 1513 O O . SER B 1 67 ? 2.271 15.461 7.254 1 87.75 67 SER B O 1
ATOM 1515 N N . ILE B 1 68 ? 4.418 15.164 7.621 1 91.12 68 ILE B N 1
ATOM 1516 C CA . ILE B 1 68 ? 4.234 13.859 8.258 1 91.12 68 ILE B CA 1
ATOM 1517 C C . ILE B 1 68 ? 4.785 13.906 9.68 1 91.12 68 ILE B C 1
ATOM 1519 O O . ILE B 1 68 ? 5.984 14.117 9.883 1 91.12 68 ILE B O 1
ATOM 1523 N N . SER B 1 69 ? 3.986 13.938 10.609 1 93.88 69 SER B N 1
ATOM 1524 C CA . SER B 1 69 ? 4.238 13.844 12.047 1 93.88 69 SER B CA 1
ATOM 1525 C C . SER B 1 69 ? 3.141 13.047 12.742 1 93.88 69 SER B C 1
ATOM 1527 O O . SER B 1 69 ? 2.076 12.805 12.172 1 93.88 69 SER B O 1
ATOM 1529 N N . LEU B 1 70 ? 3.426 12.641 13.992 1 94.62 70 LEU B N 1
ATOM 1530 C CA . LEU B 1 70 ? 2.441 11.859 14.734 1 94.62 70 LEU B CA 1
ATOM 1531 C C . LEU B 1 70 ? 1.114 12.609 14.828 1 94.62 70 LEU B C 1
ATOM 1533 O O . LEU B 1 70 ? 0.055 12.039 14.562 1 94.62 70 LEU B O 1
ATOM 1537 N N . GLU B 1 71 ? 1.197 13.859 15.172 1 94.56 71 GLU B N 1
ATOM 1538 C CA . GLU B 1 71 ? -0.013 14.664 15.336 1 94.56 71 GLU B CA 1
ATOM 1539 C C . GLU B 1 71 ? -0.724 14.859 14 1 94.56 71 GLU B C 1
ATOM 1541 O O . GLU B 1 71 ? -1.946 14.719 13.914 1 94.56 71 GLU B O 1
ATOM 1546 N N . GLU B 1 72 ? 0.004 15.172 12.969 1 93.81 72 GLU B N 1
ATOM 1547 C CA . GLU B 1 72 ? -0.578 15.344 11.641 1 93.81 72 GLU B CA 1
ATOM 1548 C C . GLU B 1 72 ? -1.198 14.039 11.141 1 93.81 72 GLU B C 1
ATOM 1550 O O . GLU B 1 72 ? -2.271 14.055 10.531 1 93.81 72 GLU B O 1
ATOM 1555 N N . ASN B 1 73 ? -0.516 12.953 11.398 1 96 73 ASN B N 1
ATOM 1556 C CA . ASN B 1 73 ? -1.023 11.648 10.992 1 96 73 ASN B CA 1
ATOM 1557 C C . ASN B 1 73 ? -2.322 11.305 11.711 1 96 73 ASN B C 1
ATOM 1559 O O . ASN B 1 73 ? -3.229 10.711 11.125 1 96 73 ASN B O 1
ATOM 1563 N N . ARG B 1 74 ? -2.418 11.688 12.953 1 95.94 74 ARG B N 1
ATOM 1564 C CA . ARG B 1 74 ? -3.631 11.469 13.734 1 95.94 74 ARG B CA 1
ATOM 1565 C C . ARG B 1 74 ? -4.828 12.164 13.094 1 95.94 74 ARG B C 1
ATOM 1567 O O . ARG B 1 74 ? -5.875 11.555 12.891 1 95.94 74 ARG B O 1
ATOM 1574 N N . ILE B 1 75 ? -4.57 13.367 12.812 1 95.31 75 ILE B N 1
ATOM 1575 C CA . ILE B 1 75 ? -5.641 14.18 12.242 1 95.31 75 ILE B CA 1
ATOM 1576 C C . ILE B 1 75 ? -6.047 13.617 10.883 1 95.31 75 ILE B C 1
ATOM 1578 O O . ILE B 1 75 ? -7.234 13.422 10.617 1 95.31 75 ILE B O 1
ATOM 1582 N N . ALA B 1 76 ? -5.066 13.375 10.031 1 95.81 76 ALA B N 1
ATOM 1583 C CA . ALA B 1 76 ? -5.332 12.852 8.695 1 95.81 76 ALA B CA 1
ATOM 1584 C C . ALA B 1 76 ? -6.066 11.516 8.773 1 95.81 76 ALA B C 1
ATOM 1586 O O . ALA B 1 76 ? -7.027 11.281 8.031 1 95.81 76 ALA B O 1
ATOM 1587 N N . SER B 1 77 ? -5.648 10.672 9.656 1 96.94 77 SER B N 1
ATOM 1588 C CA . SER B 1 77 ? -6.238 9.344 9.789 1 96.94 77 SER B CA 1
ATOM 1589 C C . SER B 1 77 ? -7.711 9.43 10.172 1 96.94 77 SER B C 1
ATOM 1591 O O . SER B 1 77 ? -8.562 8.797 9.547 1 96.94 77 SER B O 1
ATOM 1593 N N . LYS B 1 78 ? -7.953 10.188 11.148 1 96.5 78 LYS B N 1
ATOM 1594 C CA . LYS B 1 78 ? -9.328 10.328 11.617 1 96.5 78 LYS B CA 1
ATOM 1595 C C . LYS B 1 78 ? -10.25 10.75 10.477 1 96.5 78 LYS B C 1
ATOM 1597 O O . LYS B 1 78 ? -11.305 10.141 10.258 1 96.5 78 LYS B O 1
ATOM 1602 N N . ARG B 1 79 ? -9.836 11.688 9.812 1 96.88 79 ARG B N 1
ATOM 1603 C CA . ARG B 1 79 ? -10.656 12.234 8.734 1 96.88 79 ARG B CA 1
ATOM 1604 C C . ARG B 1 79 ? -10.781 11.242 7.582 1 96.88 79 ARG B C 1
ATOM 1606 O O . ARG B 1 79 ? -11.859 11.086 7.008 1 96.88 79 ARG B O 1
ATOM 1613 N N . LEU B 1 80 ? -9.703 10.594 7.219 1 97.62 80 LEU B N 1
ATOM 1614 C CA . LEU B 1 80 ? -9.711 9.633 6.125 1 97.62 80 LEU B CA 1
ATOM 1615 C C . LEU B 1 80 ? -10.602 8.438 6.461 1 97.62 80 LEU B C 1
ATOM 1617 O O . LEU B 1 80 ? -11.398 8 5.637 1 97.62 80 LEU B O 1
ATOM 1621 N N . PHE B 1 81 ? -10.5 7.973 7.691 1 97.88 81 PHE B N 1
ATOM 1622 C CA . PHE B 1 81 ? -11.344 6.852 8.086 1 97.88 81 PHE B CA 1
ATOM 1623 C C . PHE B 1 81 ? -12.82 7.223 7.992 1 97.88 81 PHE B C 1
ATOM 1625 O O . PHE B 1 81 ? -13.641 6.41 7.57 1 97.88 81 PHE B O 1
ATOM 1632 N N . GLU B 1 82 ? -13.102 8.414 8.383 1 97.56 82 GLU B N 1
ATOM 1633 C CA . GLU B 1 82 ? -14.484 8.875 8.328 1 97.56 82 GLU B CA 1
ATOM 1634 C C . GLU B 1 82 ? -15.016 8.852 6.898 1 97.56 82 GLU B C 1
ATOM 1636 O O . GLU B 1 82 ? -16.109 8.336 6.645 1 97.56 82 GLU B O 1
ATOM 1641 N N . ILE B 1 83 ? -14.289 9.367 5.984 1 97.44 83 ILE B N 1
ATOM 1642 C CA . ILE B 1 83 ? -14.75 9.469 4.602 1 97.44 83 ILE B CA 1
ATOM 1643 C C . ILE B 1 83 ? -14.805 8.078 3.975 1 97.44 83 ILE B C 1
ATOM 1645 O O . ILE B 1 83 ? -15.711 7.773 3.197 1 97.44 83 ILE B O 1
ATOM 1649 N N . LEU B 1 84 ? -13.852 7.211 4.242 1 97.69 84 LEU B N 1
ATOM 1650 C CA . LEU B 1 84 ? -13.82 5.863 3.684 1 97.69 84 LEU B CA 1
ATOM 1651 C C . LEU B 1 84 ? -15.016 5.047 4.164 1 97.69 84 LEU B C 1
ATOM 1653 O O . LEU B 1 84 ? -15.594 4.277 3.395 1 97.69 84 LEU B O 1
ATOM 1657 N N . GLU B 1 85 ? -15.32 5.215 5.406 1 97.56 85 GLU B N 1
ATOM 1658 C CA . GLU B 1 85 ? -16.469 4.516 5.961 1 97.56 85 GLU B CA 1
ATOM 1659 C C . GLU B 1 85 ? -17.781 5.039 5.359 1 97.56 85 GLU B C 1
ATOM 1661 O O . GLU B 1 85 ? -18.625 4.258 4.926 1 97.56 85 GLU B O 1
ATOM 1666 N N . SER B 1 86 ? -17.922 6.328 5.316 1 97 86 SER B N 1
ATOM 1667 C CA . SER B 1 86 ? -19.172 6.934 4.855 1 97 86 SER B CA 1
ATOM 1668 C C . SER B 1 86 ? -19.359 6.738 3.355 1 97 86 SER B C 1
ATOM 1670 O O . SER B 1 86 ? -20.453 6.406 2.9 1 97 86 SER B O 1
ATOM 1672 N N . ASP B 1 87 ? -18.328 6.871 2.568 1 97.44 87 ASP B N 1
ATOM 1673 C CA . ASP B 1 87 ? -18.469 6.922 1.115 1 97.44 87 ASP B CA 1
ATOM 1674 C C . ASP B 1 87 ? -18.25 5.543 0.495 1 97.44 87 ASP B C 1
ATOM 1676 O O . ASP B 1 87 ? -18.812 5.238 -0.556 1 97.44 87 ASP B O 1
ATOM 1680 N N . LEU B 1 88 ? -17.391 4.711 1.146 1 97.25 88 LEU B N 1
ATOM 1681 C CA . LEU B 1 88 ? -17.047 3.438 0.519 1 97.25 88 LEU B CA 1
ATOM 1682 C C . LEU B 1 88 ? -17.516 2.266 1.38 1 97.25 88 LEU B C 1
ATOM 1684 O O . LEU B 1 88 ? -17.328 1.105 1.005 1 97.25 88 LEU B O 1
ATOM 1688 N N . ASN B 1 89 ? -18.078 2.52 2.525 1 97.25 89 ASN B N 1
ATOM 1689 C CA . ASN B 1 89 ? -18.547 1.487 3.445 1 97.25 89 ASN B CA 1
ATOM 1690 C C . ASN B 1 89 ? -17.422 0.533 3.832 1 97.25 89 ASN B C 1
ATOM 1692 O O . ASN B 1 89 ? -17.594 -0.687 3.801 1 97.25 89 ASN B O 1
ATOM 1696 N N . LEU B 1 90 ? -16.344 1.097 4.137 1 97.94 90 LEU B N 1
ATOM 1697 C CA . LEU B 1 90 ? -15.203 0.314 4.613 1 97.94 90 LEU B CA 1
ATOM 1698 C C . LEU B 1 90 ? -15.117 0.353 6.133 1 97.94 90 LEU B C 1
ATOM 1700 O O . LEU B 1 90 ? -15.109 1.431 6.734 1 97.94 90 LEU B O 1
ATOM 1704 N N . SER B 1 91 ? -15.07 -0.852 6.684 1 97.5 91 SER B N 1
ATOM 1705 C CA . SER B 1 91 ? -14.82 -0.91 8.125 1 97.5 91 SER B CA 1
ATOM 1706 C C . SER B 1 91 ? -13.414 -0.444 8.461 1 97.5 91 SER B C 1
ATOM 1708 O O . SER B 1 91 ? -12.438 -0.876 7.836 1 97.5 91 SER B O 1
ATOM 1710 N N . PRO B 1 92 ? -13.312 0.447 9.461 1 97 92 PRO B N 1
ATOM 1711 C CA . PRO B 1 92 ? -11.977 0.938 9.812 1 97 92 PRO B CA 1
ATOM 1712 C C . PRO B 1 92 ? -11.008 -0.187 10.164 1 97 92 PRO B C 1
ATOM 1714 O O . PRO B 1 92 ? -9.797 -0.056 9.945 1 97 92 PRO B O 1
ATOM 1717 N N . GLY B 1 93 ? -11.5 -1.271 10.633 1 96.25 93 GLY B N 1
ATOM 1718 C CA . GLY B 1 93 ? -10.672 -2.4 11.016 1 96.25 93 GLY B CA 1
ATOM 1719 C C . GLY B 1 93 ? -10.094 -3.146 9.828 1 96.25 93 GLY B C 1
ATOM 1720 O O . GLY B 1 93 ? -9.258 -4.039 10 1 96.25 93 GLY B O 1
ATOM 1721 N N . ARG B 1 94 ? -10.539 -2.795 8.672 1 97.5 94 ARG B N 1
ATOM 1722 C CA . ARG B 1 94 ? -10.07 -3.484 7.477 1 97.5 94 ARG B CA 1
ATOM 1723 C C . ARG B 1 94 ? -9.367 -2.516 6.527 1 97.5 94 ARG B C 1
ATOM 1725 O O . ARG B 1 94 ? -9.383 -2.711 5.312 1 97.5 94 ARG B O 1
ATOM 1732 N N . VAL B 1 95 ? -8.781 -1.42 7.09 1 97.81 95 VAL B N 1
ATOM 1733 C CA . VAL B 1 95 ? -8.086 -0.399 6.312 1 97.81 95 VAL B CA 1
ATOM 1734 C C . VAL B 1 95 ? -6.742 -0.078 6.973 1 97.81 95 VAL B C 1
ATOM 1736 O O . VAL B 1 95 ? -6.676 0.13 8.188 1 97.81 95 VAL B O 1
ATOM 1739 N N . PHE B 1 96 ? -5.73 -0.107 6.152 1 98 96 PHE B N 1
ATOM 1740 C CA . PHE B 1 96 ? -4.441 0.441 6.555 1 98 96 PHE B CA 1
ATOM 1741 C C . PHE B 1 96 ? -4.152 1.742 5.816 1 98 96 PHE B C 1
ATOM 1743 O O . PHE B 1 96 ? -4.445 1.864 4.625 1 98 96 PHE B O 1
ATOM 1750 N N . ILE B 1 97 ? -3.58 2.646 6.527 1 97.94 97 ILE B N 1
ATOM 1751 C CA . ILE B 1 97 ? -3.039 3.859 5.922 1 97.94 97 ILE B CA 1
ATOM 1752 C C . ILE B 1 97 ? -1.551 3.977 6.242 1 97.94 97 ILE B C 1
ATOM 1754 O O . ILE B 1 97 ? -1.161 4 7.414 1 97.94 97 ILE B O 1
ATOM 1758 N N . ASP B 1 98 ? -0.784 4.047 5.238 1 97.94 98 ASP B N 1
ATOM 1759 C CA . ASP B 1 98 ? 0.654 4.254 5.387 1 97.94 98 ASP B CA 1
ATOM 1760 C C . ASP B 1 98 ? 1.042 5.684 5.016 1 97.94 98 ASP B C 1
ATOM 1762 O O . ASP B 1 98 ? 0.71 6.164 3.93 1 97.94 98 ASP B O 1
ATOM 1766 N N . PHE B 1 99 ? 1.75 6.316 5.941 1 97.06 99 PHE B N 1
ATOM 1767 C CA . PHE B 1 99 ? 2.234 7.668 5.691 1 97.06 99 PHE B CA 1
ATOM 1768 C C . PHE B 1 99 ? 3.717 7.66 5.348 1 97.06 99 PHE B C 1
ATOM 1770 O O . PHE B 1 99 ? 4.52 7.043 6.051 1 97.06 99 PHE B O 1
ATOM 1777 N N . PHE B 1 100 ? 4.031 8.328 4.234 1 96.5 100 PHE B N 1
ATOM 1778 C CA . PHE B 1 100 ? 5.414 8.406 3.785 1 96.5 100 PHE B CA 1
ATOM 1779 C C . PHE B 1 100 ? 5.891 9.852 3.75 1 96.5 100 PHE B C 1
ATOM 1781 O O . PHE B 1 100 ? 5.309 10.688 3.049 1 96.5 100 PHE B O 1
ATOM 1788 N N . ASP B 1 101 ? 6.934 10.109 4.516 1 95.44 101 ASP B N 1
ATOM 1789 C CA . ASP B 1 101 ? 7.586 11.414 4.445 1 95.44 101 ASP B CA 1
ATOM 1790 C C . ASP B 1 101 ? 8.617 11.445 3.32 1 95.44 101 ASP B C 1
ATOM 1792 O O . ASP B 1 101 ? 9.625 10.742 3.373 1 95.44 101 ASP B O 1
ATOM 1796 N N . MET B 1 102 ? 8.375 12.242 2.354 1 94.94 102 MET B N 1
ATOM 1797 C CA . MET B 1 102 ? 9.281 12.352 1.213 1 94.94 102 MET B CA 1
ATOM 1798 C C . MET B 1 102 ? 10.227 13.531 1.379 1 94.94 102 MET B C 1
ATOM 1800 O O . MET B 1 102 ? 9.82 14.594 1.854 1 94.94 102 MET B O 1
ATOM 1804 N N . SER B 1 103 ? 11.484 13.336 1.068 1 95.06 103 SER B N 1
ATOM 1805 C CA . SER B 1 103 ? 12.406 14.461 0.978 1 95.06 103 SER B CA 1
ATOM 1806 C C . SER B 1 103 ? 12.133 15.305 -0.263 1 95.06 103 SER B C 1
ATOM 1808 O O . SER B 1 103 ? 11.906 14.766 -1.349 1 95.06 103 SER B O 1
ATOM 1810 N N . ALA B 1 104 ? 12.164 16.641 -0.003 1 93.31 104 ALA B N 1
ATOM 1811 C CA . ALA B 1 104 ? 11.984 17.547 -1.13 1 93.31 104 ALA B CA 1
ATOM 1812 C C . ALA B 1 104 ? 13.031 17.297 -2.211 1 93.31 104 ALA B C 1
ATOM 1814 O O . ALA B 1 104 ? 12.805 17.594 -3.385 1 93.31 104 ALA B O 1
ATOM 1815 N N . ASP B 1 105 ? 14.242 16.672 -1.853 1 95.94 105 ASP B N 1
ATOM 1816 C CA . ASP B 1 105 ? 15.328 16.359 -2.775 1 95.94 105 ASP B CA 1
ATOM 1817 C C . ASP B 1 105 ? 14.992 15.133 -3.629 1 95.94 105 ASP B C 1
ATOM 1819 O O . ASP B 1 105 ? 15.664 14.867 -4.625 1 95.94 105 ASP B O 1
ATOM 1823 N N . ASP B 1 106 ? 13.977 14.5 -3.213 1 96.56 106 ASP B N 1
ATOM 1824 C CA . ASP B 1 106 ? 13.711 13.211 -3.85 1 96.56 106 ASP B CA 1
ATOM 1825 C C . ASP B 1 106 ? 12.422 13.258 -4.664 1 96.56 106 ASP B C 1
ATOM 1827 O O . ASP B 1 106 ? 11.914 12.219 -5.082 1 96.56 106 ASP B O 1
ATOM 1831 N N . VAL B 1 107 ? 11.828 14.383 -4.816 1 95.25 107 VAL B N 1
ATOM 1832 C CA . VAL B 1 107 ? 10.586 14.547 -5.566 1 95.25 107 VAL B CA 1
ATOM 1833 C C . VAL B 1 107 ? 10.789 15.578 -6.676 1 95.25 107 VAL B C 1
ATOM 1835 O O . VAL B 1 107 ? 11.328 16.656 -6.441 1 95.25 107 VAL B O 1
ATOM 1838 N N . ALA B 1 108 ? 10.43 15.148 -7.875 1 96.19 108 ALA B N 1
ATOM 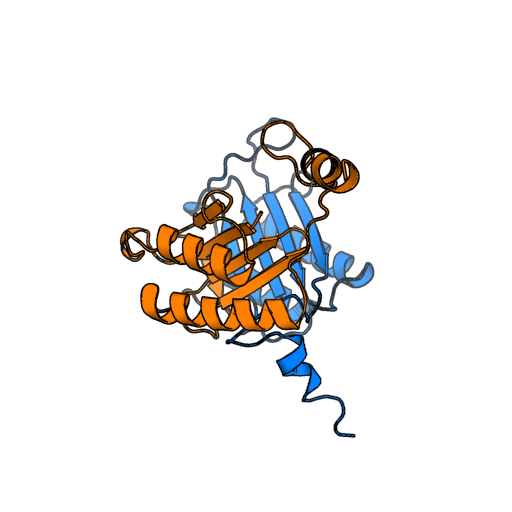1839 C CA . ALA B 1 108 ? 10.438 16.094 -8.992 1 96.19 108 ALA B CA 1
ATOM 1840 C C . ALA B 1 108 ? 9.023 16.484 -9.391 1 96.19 108 ALA B C 1
ATOM 1842 O O . ALA B 1 108 ? 8.102 15.672 -9.312 1 96.19 108 ALA B O 1
ATOM 1843 N N . TRP B 1 109 ? 8.82 17.75 -9.703 1 91.88 109 TRP B N 1
ATOM 1844 C CA . TRP B 1 109 ? 7.562 18.281 -10.211 1 91.88 109 TRP B CA 1
ATOM 1845 C C . TRP B 1 109 ? 7.805 19.422 -11.203 1 91.88 109 TRP B C 1
ATOM 1847 O O . TRP B 1 109 ? 8.664 20.266 -10.977 1 91.88 109 TRP B O 1
ATOM 1857 N N . ASN B 1 110 ? 7.012 19.281 -12.336 1 92.94 110 ASN B N 1
ATOM 1858 C CA . ASN B 1 110 ? 7.055 20.359 -13.336 1 92.94 110 ASN B CA 1
ATOM 1859 C C . ASN B 1 110 ? 8.484 20.656 -13.773 1 92.94 110 ASN B C 1
ATOM 1861 O O . ASN B 1 110 ? 8.922 21.812 -13.766 1 92.94 110 ASN B O 1
ATOM 1865 N N . GLN B 1 111 ? 9.219 19.594 -14.031 1 94.31 111 GLN B N 1
ATOM 1866 C CA . GLN B 1 111 ? 10.531 19.594 -14.672 1 94.31 111 GLN B CA 1
ATOM 1867 C C . GLN B 1 111 ? 11.625 19.984 -13.68 1 94.31 111 GLN B C 1
ATOM 1869 O O . GLN B 1 111 ? 12.758 20.25 -14.078 1 94.31 111 GLN B O 1
ATOM 1874 N N . GLN B 1 112 ? 11.328 20.078 -12.352 1 94.38 112 GLN B N 1
ATOM 1875 C CA . GLN B 1 112 ? 12.305 20.484 -11.344 1 94.38 112 GLN B CA 1
ATOM 1876 C C . GLN B 1 112 ? 12.203 19.625 -10.094 1 94.38 112 GLN B C 1
ATOM 1878 O O . GLN B 1 112 ? 11.141 19.062 -9.797 1 94.38 112 GLN B O 1
ATOM 1883 N N . ILE B 1 113 ? 13.438 19.531 -9.414 1 95.25 113 ILE B N 1
ATOM 1884 C CA . ILE B 1 113 ? 13.422 18.953 -8.07 1 95.25 113 ILE B CA 1
ATOM 1885 C C . ILE B 1 113 ? 12.719 19.906 -7.109 1 95.25 113 ILE B C 1
ATOM 1887 O O . ILE B 1 113 ? 12.891 21.125 -7.191 1 95.25 113 ILE B O 1
ATOM 1891 N N . PHE B 1 114 ? 11.82 19.406 -6.281 1 91.75 114 PHE B N 1
ATOM 1892 C CA . PHE B 1 114 ? 10.961 20.219 -5.422 1 91.75 114 PHE B CA 1
ATOM 1893 C C . PHE B 1 114 ? 11.797 21.188 -4.594 1 91.75 114 PHE B C 1
ATOM 1895 O O . PHE B 1 114 ? 11.406 22.344 -4.402 1 91.75 114 PHE B O 1
ATOM 1902 N N . SER B 1 115 ? 12.922 20.734 -4.117 1 91.06 115 SER B N 1
ATOM 1903 C CA . SER B 1 115 ? 13.773 21.594 -3.293 1 91.06 115 SER B CA 1
ATOM 1904 C C . SER B 1 115 ? 14.289 22.781 -4.09 1 91.06 115 SER B C 1
ATOM 1906 O O . SER B 1 115 ? 14.547 23.844 -3.525 1 91.06 115 SER B O 1
ATOM 1908 N N . ASP B 1 116 ? 14.562 22.516 -5.352 1 90.38 116 ASP B N 1
ATOM 1909 C CA . ASP B 1 116 ? 15.031 23.594 -6.211 1 90.38 116 ASP B CA 1
ATOM 1910 C C . ASP B 1 116 ? 13.953 24.656 -6.402 1 90.38 116 ASP B C 1
ATOM 1912 O O . ASP B 1 116 ? 14.258 25.844 -6.453 1 90.38 116 ASP B O 1
ATOM 1916 N N . ARG B 1 117 ? 12.789 24.219 -6.547 1 75.56 117 ARG B N 1
ATOM 1917 C CA . ARG B 1 117 ? 11.672 25.109 -6.852 1 75.56 117 ARG B CA 1
ATOM 1918 C C . ARG B 1 117 ? 11.32 25.969 -5.652 1 75.56 117 ARG B C 1
ATOM 1920 O O . ARG B 1 117 ? 11.07 27.172 -5.801 1 75.56 117 ARG B O 1
ATOM 1927 N N . PHE B 1 118 ? 11.375 25.406 -4.48 1 68.25 118 PHE B N 1
ATOM 1928 C CA . PHE B 1 118 ? 10.883 26.156 -3.322 1 68.25 118 PHE B CA 1
ATOM 1929 C C . PHE B 1 118 ? 12.039 26.688 -2.488 1 68.25 118 PHE B C 1
ATOM 1931 O O . PHE B 1 118 ? 11.82 27.422 -1.517 1 68.25 118 PHE B O 1
ATOM 1938 N N . ARG B 1 119 ? 13.266 26.234 -2.674 1 61.69 119 ARG B N 1
ATOM 1939 C CA . ARG B 1 119 ? 14.422 26.953 -2.146 1 61.69 119 ARG B CA 1
ATOM 1940 C C . ARG B 1 119 ? 14.531 28.344 -2.746 1 61.69 119 ARG B C 1
ATOM 1942 O O . ARG B 1 119 ? 14.898 29.297 -2.055 1 61.69 119 ARG B O 1
ATOM 1949 N N . SER B 1 120 ? 14.312 28.375 -3.982 1 50.38 120 SER B N 1
ATOM 1950 C CA . SER B 1 120 ? 14.547 29.688 -4.57 1 50.38 120 SER B CA 1
ATOM 1951 C C . SER B 1 120 ? 13.531 30.719 -4.059 1 50.38 120 SER B C 1
ATOM 1953 O O . SER B 1 120 ? 13.844 31.906 -3.941 1 50.38 120 SER B O 1
ATOM 1955 N N . LYS B 1 121 ? 12.352 30.406 -3.705 1 46.97 121 LYS B N 1
ATOM 1956 C CA . LYS B 1 121 ? 11.43 31.438 -3.236 1 46.97 121 LYS B CA 1
ATOM 1957 C C . LYS B 1 121 ? 11.781 31.875 -1.819 1 46.97 121 LYS B C 1
ATOM 1959 O O . LYS B 1 121 ? 11.266 32.875 -1.334 1 46.97 121 LYS B O 1
ATOM 1964 N N . THR B 1 122 ? 12.281 31.141 -0.893 1 42.44 122 THR B N 1
ATOM 1965 C CA . THR B 1 122 ? 12.539 31.656 0.448 1 42.44 122 THR B CA 1
ATOM 1966 C C . THR B 1 122 ? 13.625 32.719 0.418 1 42.44 122 THR B C 1
ATOM 1968 O O . THR B 1 122 ? 13.586 33.688 1.205 1 42.44 122 THR B O 1
ATOM 1971 N N . PHE B 1 123 ? 14.859 32.469 -0.079 1 39.56 123 PHE B N 1
ATOM 1972 C CA . PHE B 1 123 ? 15.945 33.344 0.329 1 39.56 123 PHE B CA 1
ATOM 1973 C C . PHE B 1 123 ? 15.883 34.656 -0.44 1 39.56 123 PHE B C 1
ATOM 1975 O O . PHE B 1 123 ? 16.797 35.5 -0.337 1 39.56 123 PHE B O 1
ATOM 1982 N N . SER B 1 124 ? 15.047 34.688 -1.463 1 34.81 124 SER B N 1
ATOM 1983 C CA . SER B 1 124 ? 15.172 36.062 -1.979 1 34.81 124 SER B CA 1
ATOM 1984 C C . SER B 1 124 ? 14.406 37.062 -1.109 1 34.81 124 SER B C 1
ATOM 1986 O O . SER B 1 124 ? 14.195 38.188 -1.506 1 34.81 124 SER B O 1
ATOM 1988 N N . LYS B 1 125 ? 14.297 36.781 0.231 1 30.05 125 LYS B N 1
ATOM 1989 C CA . LYS B 1 125 ? 14.07 37.969 1.014 1 30.05 125 LYS B CA 1
ATOM 1990 C C . LYS B 1 125 ? 15.367 38.75 1.247 1 30.05 125 LYS B C 1
ATOM 1992 O O . LYS B 1 125 ? 16.422 38.125 1.431 1 30.05 125 LYS B O 1
#

Radius of gyration: 19.05 Å; Cα contacts (8 Å, |Δi|>4): 475; chains: 2; bounding box: 38×61×56 Å

Foldseek 3Di:
DKEKEKEKLADPVLADPCNQVVVLVLVCVLQVHDSVPYHYHYHYNDPDDDPNDRPIAIEMEMEDEPQDDPVSCVVSLVVVCVSCCVRRVDDPVRYDYHYDHDHLQPDDDPRGRRCVVPVVPPPPD/DKEKEKEKLADPVLADPCLQVVVLVLCCVLQVHDSVPYHYHYHYNDPDDDPPDRPIAIEMEMEDEPQDDPVSCVVSLVVVCVSCCVRRVHDPVRYDYHYHHDHLQRDDDPRGRSCVVVVVVPPVD

Nearest PDB structures (foldseek):
  1mff-assembly1_C  TM=9.889E-01  e=7.634E-15  Mus musculus
  4tru-assembly1_C  TM=9.873E-01  e=1.693E-14  Homo sapiens
  5bsi-assembly2_E  TM=9.825E-01  e=1.693E-14  Homo sapiens
  5eiz-assembly1_C  TM=9.840E-01  e=2.359E-14  Homo sapiens
  2os5-assembly1_A  TM=9.812E-01  e=4.093E-13  Ancylostoma ceylanicum

pLDDT: mean 92.02, std 13.29, range [25.91, 98.81]

Solvent-accessible surface area (backbone atoms only — not comparable to full-atom values): 13387 Å² total; per-residue (Å²): 99,44,37,37,40,38,35,24,40,45,49,70,89,57,51,57,88,60,45,61,41,53,53,27,48,50,51,15,60,75,66,71,46,65,40,70,53,21,37,38,36,47,42,54,60,38,99,51,62,58,96,83,36,75,61,63,37,38,47,32,40,38,37,25,60,86,65,70,43,73,69,52,46,50,55,50,48,55,55,50,50,51,50,39,29,72,60,61,65,31,53,68,91,40,49,50,78,45,80,42,71,45,55,45,59,32,29,32,42,54,66,32,40,40,42,65,65,56,53,64,72,61,69,79,114,97,45,38,37,40,39,37,24,40,46,49,69,89,58,50,54,90,58,46,64,60,52,51,33,48,50,51,16,60,74,66,70,44,64,52,90,53,44,49,77,44,79,44,55,61,36,54,38,27,48,36,54,34,74,63,65,36,38,46,31,41,38,35,26,57,85,64,69,44,59,68,51,42,47,55,50,39,42,54,50,43,50,50,40,29,72,60,61,65,33,53,45,81,39,33,41,38,39,55,41,72,42,56,44,84,74,36,73,54,96,94,33,44,41,42,63,64,56,51,58,67,60,66,75,108